Protein AF-A0A7S7P084-F1 (afdb_monomer_lite)

Sequence (277 aa):
MLIPTFGVMLLFGLATSVLDPSKLSFAPDNAYSVTALIGNLLGLQNVLVPEFGGNFPLWSLSNETGYYVLFPLLVMLFRTRSILHRFLILVAVAAIVHLLNSAILLYFSIWLLGAAFSRVRIECGSFLRWAYFLGVIGAAVVIRLKGKSDISVDSFVQYLLFSMVFVLFLSSMQVTWARTRANEWVNRVGRFFSEFSFTLYVLHIPLMAAMLHLASPVFGNAKLDPNRPLHLLVYLLLYVGLVVGAFLFHLPFEARTYQVREWMKTTLRFRSRPVRV

pLDDT: mean 90.85, std 8.74, range [42.66, 97.81]

Foldseek 3Di:
DLVVQLVLLVVLCVVVVVDDPVDADCDQADLQHPVVSVCLVQLCDPQRHHHRSNQVLSVVVSLVSLLVVLVVLVVVCVVDPDPVSNVVSVVVNVVSVVRDDPLSVLCSVLVVVCVVLVPAADADDPVVLVVLVVVLVVLVVCCVPPNDPDRDPVRSVSVSSSSVSVSVNVNHVPDDDDPDPVVVVVVVVVVVCVLLVVLLSRNLVSLLSVVCVVCCVPPNPDDQDPVDVVSVVVVVVSVVCSSVVSVVVCVVPSVCPVVVVVVVVVVVVVPPDDPDD

Secondary structure (DSSP, 8-state):
-HHHHHHHHHHHHHHTT-S-TT-----TT-TTSHHHHHHHHTT-BTTTBPPGGG-TTHHHHHHHHHHHHHHHHHHHHHH---HHHHHHHHHHHHHHHHHS-HHHHHHHHHHHHHHHHTT------HHHHHHHHHHHHHHHHHHHHHS--S-STTTHHHHHHHHHHHHHHHHHT-S-----HHHHHHHHHHHHHHTTHHHHHHHHHHHHHHHHHHHHHHHTT----TT-HHHHHHHHHHHHHHHHHHHHHHTTTGGGHHHHHHHHHHHHHTT------

Radius of gyration: 22.94 Å; chains: 1; bounding box: 50×63×63 Å

Structure (mmCIF, N/CA/C/O backbone):
data_AF-A0A7S7P084-F1
#
_entry.id   AF-A0A7S7P084-F1
#
loop_
_atom_site.group_PDB
_atom_site.id
_atom_site.type_symbol
_atom_site.label_atom_id
_atom_site.label_alt_id
_atom_site.label_comp_id
_atom_site.label_asym_id
_atom_site.label_entity_id
_atom_site.label_seq_id
_atom_site.pdbx_PDB_ins_code
_atom_site.Cartn_x
_atom_site.Cartn_y
_atom_site.Cartn_z
_atom_site.occupancy
_atom_site.B_iso_or_equiv
_atom_site.auth_seq_id
_atom_site.auth_comp_id
_atom_site.auth_asym_id
_atom_site.auth_atom_id
_atom_site.pdbx_PDB_model_num
ATOM 1 N N . MET A 1 1 ? -3.460 -13.232 -5.168 1.00 88.69 1 MET A N 1
ATOM 2 C CA . MET A 1 1 ? -2.757 -12.544 -6.273 1.00 88.69 1 MET A CA 1
ATOM 3 C C . MET A 1 1 ? -1.255 -12.685 -6.174 1.00 88.69 1 MET A C 1
ATOM 5 O O . MET A 1 1 ? -0.634 -12.866 -7.206 1.00 88.69 1 MET A O 1
ATOM 9 N N . LEU A 1 2 ? -0.689 -12.698 -4.961 1.00 91.19 2 LEU A N 1
ATOM 10 C CA . LEU A 1 2 ? 0.755 -12.834 -4.741 1.00 91.19 2 LEU A CA 1
ATOM 11 C C . LEU A 1 2 ? 1.406 -13.987 -5.519 1.00 91.19 2 LEU A C 1
ATOM 13 O O . LEU A 1 2 ? 2.351 -13.739 -6.250 1.00 91.19 2 LEU A O 1
ATOM 17 N N . ILE A 1 3 ? 0.869 -15.212 -5.439 1.00 92.81 3 ILE A N 1
ATOM 18 C CA . ILE A 1 3 ? 1.446 -16.374 -6.144 1.00 92.81 3 ILE A CA 1
ATOM 19 C C . ILE A 1 3 ? 1.516 -16.150 -7.672 1.00 92.81 3 ILE A C 1
ATOM 21 O O . ILE A 1 3 ? 2.615 -16.238 -8.217 1.00 92.81 3 ILE A O 1
ATOM 25 N N . PRO A 1 4 ? 0.412 -15.810 -8.376 1.00 92.56 4 PRO A N 1
ATOM 26 C CA . PRO A 1 4 ? 0.481 -15.437 -9.791 1.00 92.56 4 PRO A CA 1
ATOM 27 C C . PRO A 1 4 ? 1.497 -14.331 -10.096 1.00 92.56 4 PRO A C 1
ATOM 29 O O . PRO A 1 4 ? 2.257 -14.436 -11.054 1.00 92.56 4 PRO A O 1
ATOM 32 N N . THR A 1 5 ? 1.542 -13.287 -9.269 1.00 92.62 5 THR A N 1
ATOM 33 C CA . THR A 1 5 ? 2.467 -12.161 -9.435 1.00 92.62 5 THR A CA 1
ATOM 34 C C . THR A 1 5 ? 3.933 -12.574 -9.266 1.00 92.62 5 THR A C 1
ATOM 36 O O . THR A 1 5 ? 4.781 -12.142 -10.043 1.00 92.62 5 THR A O 1
ATOM 39 N N . PHE A 1 6 ? 4.242 -13.459 -8.318 1.00 94.19 6 PHE A N 1
ATOM 40 C CA . PHE A 1 6 ? 5.582 -14.031 -8.154 1.00 94.19 6 PHE A CA 1
ATOM 41 C C . PHE A 1 6 ? 5.964 -14.912 -9.345 1.00 94.19 6 PHE A C 1
ATOM 43 O O . PHE A 1 6 ? 7.108 -14.875 -9.788 1.00 94.19 6 PHE A O 1
ATOM 50 N N . GLY A 1 7 ? 4.999 -15.626 -9.934 1.00 92.69 7 GLY A N 1
ATOM 51 C CA . GLY A 1 7 ? 5.189 -16.321 -11.208 1.00 92.69 7 GLY A CA 1
ATOM 52 C C . GLY A 1 7 ? 5.619 -15.373 -12.333 1.00 92.69 7 GLY A C 1
ATOM 53 O O . GLY A 1 7 ? 6.583 -15.659 -13.037 1.00 92.69 7 GLY A O 1
ATOM 54 N N . VAL A 1 8 ? 4.973 -14.208 -12.458 1.00 91.75 8 VAL A N 1
ATOM 55 C CA . VAL A 1 8 ? 5.370 -13.174 -13.435 1.00 91.75 8 VAL A CA 1
ATOM 56 C C . VAL A 1 8 ? 6.786 -12.659 -13.168 1.00 91.75 8 VAL A C 1
ATOM 58 O O . VAL A 1 8 ? 7.551 -12.484 -14.111 1.00 91.75 8 VAL A O 1
ATOM 61 N N . MET A 1 9 ? 7.173 -12.459 -11.905 1.00 91.81 9 MET A N 1
ATOM 62 C CA . MET A 1 9 ? 8.538 -12.034 -11.561 1.00 91.81 9 MET A CA 1
ATOM 63 C C . MET A 1 9 ? 9.586 -13.076 -11.915 1.00 91.81 9 MET A C 1
ATOM 65 O O . MET A 1 9 ? 10.642 -12.718 -12.421 1.00 91.81 9 MET A O 1
ATOM 69 N N . LEU A 1 10 ? 9.298 -14.357 -11.683 1.00 92.38 10 LEU A N 1
ATOM 70 C CA . LEU A 1 10 ? 10.185 -15.440 -12.096 1.00 92.38 10 LEU A CA 1
ATOM 71 C C . LEU A 1 10 ? 10.354 -15.448 -13.617 1.00 92.38 10 LEU A C 1
ATOM 73 O O . LEU A 1 10 ? 11.481 -15.473 -14.100 1.00 92.38 10 LEU A O 1
ATOM 77 N N . LEU A 1 11 ? 9.254 -15.347 -14.370 1.00 91.31 11 LEU A N 1
ATOM 78 C CA . LEU A 1 11 ? 9.304 -15.260 -15.833 1.00 91.31 11 LEU A CA 1
ATOM 79 C C . LEU A 1 11 ? 10.110 -14.044 -16.309 1.00 91.31 11 LEU A C 1
ATOM 81 O O . LEU A 1 11 ? 10.909 -14.168 -17.232 1.00 91.31 11 LEU A O 1
ATOM 85 N N . PHE A 1 12 ? 9.946 -12.889 -15.663 1.00 89.00 12 PHE A N 1
ATOM 86 C CA . PHE A 1 12 ? 10.724 -11.691 -15.968 1.00 89.00 12 PHE A CA 1
ATOM 87 C C . PHE A 1 12 ? 12.216 -11.862 -15.637 1.00 89.00 12 PHE A C 1
ATOM 89 O O . PHE A 1 12 ? 13.070 -11.504 -16.448 1.00 89.00 12 PHE A O 1
ATOM 96 N N . GLY A 1 13 ? 12.545 -12.453 -14.486 1.00 87.06 13 GLY A N 1
ATOM 97 C CA . GLY A 1 13 ? 13.922 -12.757 -14.092 1.00 87.06 13 GLY A CA 1
ATOM 98 C C . GLY A 1 13 ? 14.612 -13.709 -15.071 1.00 87.06 13 GLY A C 1
ATOM 99 O O . GLY A 1 13 ? 15.777 -13.500 -15.405 1.00 87.06 13 GLY A O 1
ATOM 100 N N . LEU A 1 14 ? 13.881 -14.703 -15.591 1.00 89.38 14 LEU A N 1
ATOM 101 C CA . LEU A 1 14 ? 14.364 -15.598 -16.648 1.00 89.38 14 LEU A CA 1
ATOM 102 C C . LEU A 1 14 ? 14.566 -14.849 -17.971 1.00 89.38 14 LEU A C 1
ATOM 104 O O . LEU A 1 14 ? 15.620 -14.969 -18.588 1.00 89.38 14 LEU A O 1
ATOM 108 N N . ALA A 1 15 ? 13.587 -14.041 -18.390 1.00 87.81 15 ALA A N 1
ATOM 109 C CA . ALA A 1 15 ? 13.654 -13.287 -19.644 1.00 87.81 15 ALA A CA 1
ATOM 110 C C . ALA A 1 15 ? 14.813 -12.276 -19.671 1.00 87.81 15 ALA A C 1
ATOM 112 O O . ALA A 1 15 ? 15.409 -12.039 -20.716 1.00 87.81 15 ALA A O 1
ATOM 113 N N . THR A 1 16 ? 15.159 -11.707 -18.515 1.00 85.06 16 THR A N 1
ATOM 114 C CA . THR A 1 16 ? 16.249 -10.731 -18.365 1.00 85.06 16 THR A CA 1
ATOM 115 C C . THR A 1 16 ? 17.599 -11.358 -18.011 1.00 85.06 16 THR A C 1
ATOM 117 O O . THR A 1 16 ? 18.569 -10.629 -17.822 1.00 85.06 16 THR A O 1
ATOM 120 N N . SER A 1 17 ? 17.689 -12.693 -17.930 1.00 83.56 17 SER A N 1
ATOM 121 C CA . SER A 1 17 ? 18.893 -13.431 -17.502 1.00 83.56 17 SER A CA 1
ATOM 122 C C . SER A 1 17 ? 19.419 -13.046 -16.108 1.00 83.56 17 SER A C 1
ATOM 124 O O . SER A 1 17 ? 20.562 -13.343 -15.768 1.00 83.56 17 SER A O 1
ATOM 126 N N . VAL A 1 18 ? 18.586 -12.400 -15.282 1.00 84.31 18 VAL A N 1
ATOM 127 C CA . VAL A 1 18 ? 18.882 -12.110 -13.869 1.00 84.31 18 VAL A CA 1
ATOM 128 C C . VAL A 1 18 ? 18.769 -13.384 -13.031 1.00 84.31 18 VAL A C 1
ATOM 130 O O . VAL A 1 18 ? 19.497 -13.559 -12.056 1.00 84.31 18 VAL A O 1
ATOM 133 N N . LEU A 1 19 ? 17.862 -14.283 -13.420 1.00 85.88 19 LEU A N 1
ATOM 134 C CA . LEU A 1 19 ? 17.662 -15.578 -12.788 1.00 85.88 19 LEU A CA 1
ATOM 135 C C . LEU A 1 19 ? 18.308 -16.685 -13.625 1.00 85.88 19 LEU A C 1
ATOM 137 O O . LEU A 1 19 ? 17.931 -16.895 -14.776 1.00 85.88 19 LEU A O 1
ATOM 141 N N . ASP A 1 20 ? 19.228 -17.431 -13.016 1.00 82.25 20 ASP A N 1
ATOM 142 C CA . ASP A 1 20 ? 19.773 -18.666 -13.581 1.00 82.25 20 ASP A CA 1
ATOM 143 C C . ASP A 1 20 ? 18.861 -19.852 -13.193 1.00 82.25 20 ASP A C 1
ATOM 145 O O . ASP A 1 20 ? 18.844 -20.245 -12.022 1.00 82.25 20 ASP A O 1
ATOM 149 N N . PRO A 1 21 ? 18.098 -20.450 -14.133 1.00 80.25 21 PRO A N 1
ATOM 150 C CA . PRO A 1 21 ? 17.178 -21.548 -13.827 1.00 80.25 21 PRO A CA 1
ATOM 151 C C . PRO A 1 21 ? 17.892 -22.823 -13.366 1.00 80.25 21 PRO A C 1
ATOM 153 O O . PRO A 1 21 ? 17.255 -23.696 -12.779 1.00 80.25 21 PRO A O 1
ATOM 156 N N . SER A 1 22 ? 19.199 -22.951 -13.619 1.00 81.00 22 SER A N 1
ATOM 157 C CA . SER A 1 22 ? 19.982 -24.121 -13.213 1.00 81.00 22 SER A CA 1
ATOM 158 C C . SER A 1 22 ? 20.408 -24.082 -11.741 1.00 81.00 22 SER A C 1
ATOM 160 O O . SER A 1 22 ? 20.868 -25.093 -11.207 1.00 81.00 22 SER A O 1
ATOM 162 N N . LYS A 1 23 ? 20.234 -22.938 -11.062 1.00 81.75 23 LYS A N 1
ATOM 163 C CA . LYS A 1 23 ? 20.691 -22.724 -9.685 1.00 81.75 23 LYS A CA 1
ATOM 164 C C . LYS A 1 23 ? 19.547 -22.294 -8.778 1.00 81.75 23 LYS A C 1
ATOM 166 O O . LYS A 1 23 ? 19.152 -21.132 -8.736 1.00 81.75 23 LYS A O 1
ATOM 171 N N . LEU A 1 24 ? 19.066 -23.235 -7.971 1.00 85.19 24 LEU A N 1
ATOM 172 C CA . LEU A 1 24 ? 18.138 -22.930 -6.890 1.00 85.19 24 LEU A CA 1
ATOM 173 C C . LEU A 1 24 ? 18.906 -22.334 -5.700 1.00 85.19 24 LEU A C 1
ATOM 175 O O . LEU A 1 24 ? 19.833 -22.954 -5.180 1.00 85.19 24 LEU A O 1
ATOM 179 N N . SER A 1 25 ? 18.519 -21.140 -5.253 1.00 89.12 25 SER A N 1
ATOM 180 C CA . SER A 1 25 ? 19.141 -20.473 -4.106 1.00 89.12 25 SER A CA 1
ATOM 181 C C . SER A 1 25 ? 18.228 -20.500 -2.879 1.00 89.12 25 SER A C 1
ATOM 183 O O . SER A 1 25 ? 17.019 -20.288 -2.984 1.00 89.12 25 SER A O 1
ATOM 185 N N . PHE A 1 26 ? 18.827 -20.706 -1.707 1.00 91.00 26 PHE A N 1
ATOM 186 C CA . PHE A 1 26 ? 18.186 -20.573 -0.390 1.00 91.00 26 PHE A CA 1
ATOM 187 C C . PHE A 1 26 ? 18.769 -19.412 0.428 1.00 91.00 26 PHE A C 1
ATOM 189 O O . PHE A 1 26 ? 18.424 -19.246 1.598 1.00 91.00 26 PHE A O 1
ATOM 196 N N . ALA A 1 27 ? 19.661 -18.623 -0.175 1.00 90.38 27 ALA A N 1
ATOM 197 C CA . ALA A 1 27 ? 20.343 -17.535 0.507 1.00 90.38 27 ALA A CA 1
ATOM 198 C C . ALA A 1 27 ? 19.328 -16.444 0.913 1.00 90.38 27 ALA A C 1
ATOM 200 O O . ALA A 1 27 ? 18.525 -16.030 0.070 1.00 90.38 27 ALA A O 1
ATOM 201 N N . PRO A 1 28 ? 19.315 -16.003 2.184 1.00 86.94 28 PRO A N 1
ATOM 202 C CA . PRO A 1 28 ? 18.287 -15.101 2.709 1.00 86.94 28 PRO A CA 1
ATOM 203 C C . PRO A 1 28 ? 18.355 -13.686 2.123 1.00 86.94 28 PRO A C 1
ATOM 205 O O . PRO A 1 28 ? 17.367 -12.968 2.170 1.00 86.94 28 PRO A O 1
ATOM 208 N N . ASP A 1 29 ? 19.491 -13.298 1.554 1.00 88.12 29 ASP A N 1
ATOM 209 C CA . ASP A 1 29 ? 19.761 -12.017 0.897 1.00 88.12 29 ASP A CA 1
ATOM 210 C C . ASP A 1 29 ? 19.398 -12.007 -0.600 1.00 88.12 29 ASP A C 1
ATOM 212 O O . ASP A 1 29 ? 19.358 -10.951 -1.229 1.00 88.12 29 ASP A O 1
ATOM 216 N N . ASN A 1 30 ? 19.081 -13.165 -1.185 1.00 90.81 30 ASN A N 1
ATOM 217 C CA . ASN A 1 30 ? 18.729 -13.271 -2.596 1.00 90.81 30 ASN A CA 1
ATOM 218 C C . ASN A 1 30 ? 17.213 -13.111 -2.818 1.00 90.81 30 ASN A C 1
ATOM 220 O O . ASN A 1 30 ? 16.419 -13.957 -2.398 1.00 90.81 30 ASN A O 1
ATOM 224 N N . ALA A 1 31 ? 16.823 -12.072 -3.567 1.00 91.50 31 ALA A N 1
ATOM 225 C CA . ALA A 1 31 ? 15.436 -11.733 -3.914 1.00 91.50 31 ALA A CA 1
ATOM 226 C C . ALA A 1 31 ? 14.691 -12.789 -4.750 1.00 91.50 31 ALA A C 1
ATOM 228 O O . ALA A 1 31 ? 13.462 -12.773 -4.792 1.00 91.50 31 ALA A O 1
ATOM 229 N N . TYR A 1 32 ? 15.407 -13.714 -5.392 1.00 92.19 32 TYR A N 1
ATOM 230 C CA . TYR A 1 32 ? 14.830 -14.829 -6.150 1.00 92.19 32 TYR A CA 1
ATOM 231 C C . TYR A 1 32 ? 15.007 -16.187 -5.451 1.00 92.19 32 TYR A C 1
ATOM 233 O O . TYR A 1 32 ? 14.749 -17.232 -6.047 1.00 92.19 32 TYR A O 1
ATOM 241 N N . SER A 1 33 ? 15.448 -16.201 -4.188 1.00 93.19 33 SER A N 1
ATOM 242 C CA . SER A 1 33 ? 15.578 -17.440 -3.417 1.00 93.19 33 SER A CA 1
ATOM 243 C C . SER A 1 33 ? 14.224 -18.026 -3.011 1.00 93.19 33 SER A C 1
ATOM 245 O O . SER A 1 33 ? 13.213 -17.328 -2.889 1.00 93.19 33 SER A O 1
ATOM 247 N N . VAL A 1 34 ? 14.217 -19.327 -2.713 1.00 92.44 34 VAL A N 1
ATOM 248 C CA . VAL A 1 34 ? 13.051 -20.002 -2.117 1.00 92.44 34 VAL A CA 1
ATOM 249 C C . VAL A 1 34 ? 12.721 -19.406 -0.745 1.00 92.44 34 VAL A C 1
ATOM 251 O O . VAL A 1 34 ? 11.550 -19.246 -0.399 1.00 92.44 34 VAL A O 1
ATOM 254 N N . THR A 1 35 ? 13.746 -19.020 0.016 1.00 94.38 35 THR A N 1
ATOM 255 C CA . THR A 1 35 ? 13.602 -18.358 1.318 1.00 94.38 35 THR A CA 1
ATOM 256 C C . THR A 1 35 ? 12.882 -17.017 1.173 1.00 94.38 35 THR A C 1
ATOM 258 O O . THR A 1 35 ? 11.929 -16.761 1.910 1.00 94.38 35 THR A O 1
ATOM 261 N N . ALA A 1 36 ? 13.252 -16.200 0.179 1.00 94.44 36 ALA A N 1
ATOM 262 C CA . ALA A 1 36 ? 12.556 -14.954 -0.127 1.00 94.44 36 ALA A CA 1
ATOM 263 C C . ALA A 1 36 ? 11.110 -15.205 -0.571 1.00 94.44 36 ALA A C 1
ATOM 265 O O . ALA A 1 36 ? 10.209 -14.533 -0.074 1.00 94.44 36 ALA A O 1
ATOM 266 N N . LEU A 1 37 ? 10.853 -16.203 -1.426 1.00 94.62 37 LEU A N 1
ATOM 267 C CA . LEU A 1 37 ? 9.493 -16.565 -1.846 1.00 94.62 37 LEU A CA 1
ATOM 268 C C . LEU A 1 37 ? 8.595 -16.884 -0.638 1.00 94.62 37 LEU A C 1
ATOM 270 O O . LEU A 1 37 ? 7.516 -16.309 -0.496 1.00 94.62 37 LEU A O 1
ATOM 274 N N . ILE A 1 38 ? 9.048 -17.779 0.247 1.00 95.50 38 ILE A N 1
ATOM 275 C CA . ILE A 1 38 ? 8.290 -18.194 1.436 1.00 95.50 38 ILE A CA 1
ATOM 276 C C . ILE A 1 38 ? 8.135 -17.022 2.407 1.00 95.50 38 ILE A C 1
ATOM 278 O O . ILE A 1 38 ? 7.027 -16.760 2.871 1.00 95.50 38 ILE A O 1
ATOM 282 N N . GLY A 1 39 ? 9.212 -16.285 2.683 1.00 94.88 39 GLY A N 1
ATOM 283 C CA . GLY A 1 39 ? 9.164 -15.137 3.583 1.00 94.88 39 GLY A CA 1
ATOM 284 C C . GLY A 1 39 ? 8.201 -14.053 3.093 1.00 94.88 39 GLY A C 1
ATOM 285 O O . GLY A 1 39 ? 7.426 -13.533 3.889 1.00 94.88 39 GLY A O 1
ATOM 286 N N . ASN A 1 40 ? 8.148 -13.783 1.785 1.00 96.00 40 ASN A N 1
ATOM 287 C CA . ASN A 1 40 ? 7.201 -12.822 1.212 1.00 96.00 40 ASN A CA 1
ATOM 288 C C . ASN A 1 40 ? 5.742 -13.302 1.289 1.00 96.00 40 ASN A C 1
ATOM 290 O O . ASN A 1 40 ? 4.838 -12.493 1.493 1.00 96.00 40 ASN A O 1
ATOM 294 N N . LEU A 1 41 ? 5.487 -14.611 1.165 1.00 94.75 41 LEU A N 1
ATOM 295 C CA . LEU A 1 41 ? 4.146 -15.176 1.376 1.00 94.75 41 LEU A CA 1
ATOM 296 C C . LEU A 1 41 ? 3.688 -15.075 2.837 1.00 94.75 41 LEU A C 1
ATOM 298 O O . LEU A 1 41 ? 2.488 -14.977 3.089 1.00 94.75 41 LEU A O 1
ATOM 302 N N . LEU A 1 42 ? 4.631 -15.093 3.781 1.00 94.00 42 LEU A N 1
ATOM 303 C CA . LEU A 1 42 ? 4.375 -14.914 5.211 1.00 94.00 42 LEU A CA 1
ATOM 304 C C . LEU A 1 42 ? 4.372 -13.440 5.654 1.00 94.00 42 LEU A C 1
ATOM 306 O O . LEU A 1 42 ? 4.089 -13.173 6.819 1.00 94.00 42 LEU A O 1
ATOM 310 N N . GLY A 1 43 ? 4.669 -12.492 4.758 1.00 94.06 43 GLY A N 1
ATOM 311 C CA . GLY A 1 43 ? 4.733 -11.066 5.088 1.00 94.06 43 GLY A CA 1
ATOM 312 C C . GLY A 1 43 ? 5.983 -10.671 5.883 1.00 94.06 43 GLY A C 1
ATOM 313 O O . GLY A 1 43 ? 5.888 -9.828 6.765 1.00 94.06 43 GLY A O 1
ATOM 314 N N . LEU A 1 44 ? 7.132 -11.305 5.617 1.00 93.38 44 LEU A N 1
ATOM 315 C CA . LEU A 1 44 ? 8.412 -11.106 6.322 1.00 93.38 44 LEU A CA 1
ATOM 316 C C . LEU A 1 44 ? 9.459 -10.332 5.498 1.00 93.38 44 LEU A C 1
ATOM 318 O O . LEU A 1 44 ? 10.630 -10.242 5.883 1.00 93.38 44 LEU A O 1
ATOM 322 N N . GLN A 1 45 ? 9.065 -9.791 4.347 1.00 94.00 45 GLN A N 1
ATOM 323 C CA . GLN A 1 45 ? 9.926 -8.966 3.506 1.00 94.00 45 GLN A CA 1
ATOM 324 C C . GLN A 1 45 ? 10.307 -7.647 4.187 1.00 94.00 45 GLN A C 1
ATOM 326 O O . GLN A 1 45 ? 9.506 -7.091 4.938 1.00 94.00 45 GLN A O 1
ATOM 331 N N . ASN A 1 46 ? 11.523 -7.155 3.934 1.00 90.81 46 ASN A N 1
ATOM 332 C CA . ASN A 1 46 ? 12.178 -6.036 4.639 1.00 90.81 46 ASN A CA 1
ATOM 333 C C . ASN A 1 46 ? 12.431 -6.255 6.136 1.00 90.81 46 ASN A C 1
ATOM 335 O O . ASN A 1 46 ? 12.829 -5.331 6.843 1.00 90.81 46 ASN A O 1
ATOM 339 N N . VAL A 1 47 ? 12.210 -7.477 6.614 1.00 91.00 47 VAL A N 1
ATOM 340 C CA . VAL A 1 47 ? 12.403 -7.854 8.010 1.00 91.00 47 VAL A CA 1
ATOM 341 C C . VAL A 1 47 ? 13.431 -8.977 8.101 1.00 91.00 47 VAL A C 1
ATOM 343 O O . VAL A 1 47 ? 14.481 -8.800 8.709 1.00 91.00 47 VAL A O 1
ATOM 346 N N . LEU A 1 48 ? 13.148 -10.120 7.464 1.00 91.88 48 LEU A N 1
ATOM 347 C CA . LEU A 1 48 ? 14.051 -11.280 7.429 1.00 91.88 48 LEU A CA 1
ATOM 348 C C . LEU A 1 48 ? 14.557 -11.613 6.023 1.00 91.88 48 LEU A C 1
ATOM 350 O O . LEU A 1 48 ? 15.585 -12.269 5.884 1.00 91.88 48 LEU A O 1
ATOM 354 N N . VAL A 1 49 ? 13.821 -11.201 4.990 1.00 94.81 49 VAL A N 1
ATOM 355 C CA . VAL A 1 49 ? 14.131 -11.462 3.578 1.00 94.81 49 VAL A CA 1
ATOM 356 C C . VAL A 1 49 ? 13.916 -10.193 2.743 1.00 94.81 49 VAL A C 1
ATOM 358 O O . VAL A 1 49 ? 13.136 -9.329 3.153 1.00 94.81 49 VAL A O 1
ATOM 361 N N . PRO A 1 50 ? 14.556 -10.051 1.572 1.00 95.00 50 PRO A N 1
ATOM 362 C CA . PRO A 1 50 ? 14.257 -8.978 0.622 1.00 95.00 50 PRO A CA 1
ATOM 363 C C . PRO A 1 50 ? 12.863 -9.139 -0.003 1.00 95.00 50 PRO A C 1
ATOM 365 O O . PRO A 1 50 ? 12.250 -10.210 0.075 1.00 95.00 50 PRO A O 1
ATOM 368 N N . GLU A 1 51 ? 12.353 -8.096 -0.663 1.00 94.88 51 GLU A N 1
ATOM 369 C CA . GLU A 1 51 ? 11.144 -8.227 -1.478 1.00 94.88 51 GLU A CA 1
ATOM 370 C C . GLU A 1 51 ? 11.387 -9.180 -2.647 1.00 94.88 51 GLU A C 1
ATOM 372 O O . GLU A 1 51 ? 12.362 -9.059 -3.395 1.00 94.88 51 GLU A O 1
ATOM 377 N N . PHE A 1 52 ? 10.472 -10.131 -2.826 1.00 94.31 52 PHE A N 1
ATOM 378 C CA . PHE A 1 52 ? 10.616 -11.132 -3.871 1.00 94.31 52 PHE A CA 1
ATOM 379 C C . PHE A 1 52 ? 10.660 -10.469 -5.253 1.00 94.31 52 PHE A C 1
ATOM 381 O O . PHE A 1 52 ? 9.840 -9.600 -5.561 1.00 94.31 52 PHE A O 1
ATOM 388 N N . GLY A 1 53 ? 11.643 -10.854 -6.070 1.00 90.69 53 GLY A N 1
ATOM 389 C CA . GLY A 1 53 ? 11.849 -10.306 -7.413 1.00 90.69 53 GLY A CA 1
ATOM 390 C C . GLY A 1 53 ? 12.113 -8.795 -7.464 1.00 90.69 53 GLY A C 1
ATOM 391 O O . GLY A 1 53 ? 11.906 -8.187 -8.512 1.00 90.69 53 GLY A O 1
ATOM 392 N N . GLY A 1 54 ? 12.520 -8.171 -6.350 1.00 89.25 54 GLY A N 1
ATOM 393 C CA . GLY A 1 54 ? 12.718 -6.720 -6.271 1.00 89.25 54 GLY A CA 1
ATOM 394 C C . GLY A 1 54 ? 11.413 -5.917 -6.323 1.00 89.25 54 GLY A C 1
ATOM 395 O O . GLY A 1 54 ? 11.417 -4.748 -6.712 1.00 89.25 54 GLY A O 1
ATOM 396 N N . ASN A 1 55 ? 10.278 -6.529 -5.966 1.00 93.75 55 ASN A N 1
ATOM 397 C CA . ASN A 1 55 ? 8.982 -5.857 -5.959 1.00 93.75 55 ASN A CA 1
ATOM 398 C C . ASN A 1 55 ? 8.832 -4.931 -4.750 1.00 93.75 55 ASN A C 1
ATOM 400 O O . ASN A 1 55 ? 8.153 -5.263 -3.778 1.00 93.75 55 ASN A O 1
ATOM 404 N N . PHE A 1 56 ? 9.443 -3.751 -4.849 1.00 90.75 56 PHE A N 1
ATOM 405 C CA . PHE A 1 56 ? 9.450 -2.729 -3.805 1.00 90.75 56 PHE A CA 1
ATOM 406 C C . PHE A 1 56 ? 8.096 -2.530 -3.091 1.00 90.75 56 PHE A C 1
ATOM 408 O O . PHE A 1 56 ? 8.095 -2.556 -1.866 1.00 90.75 56 PHE A O 1
ATOM 415 N N . PRO A 1 57 ? 6.933 -2.402 -3.771 1.00 92.31 57 PRO A N 1
ATOM 416 C CA . PRO A 1 57 ? 5.631 -2.231 -3.125 1.00 92.31 57 PRO A CA 1
ATOM 417 C C . PRO A 1 57 ? 5.345 -3.199 -1.981 1.00 92.31 57 PRO A C 1
ATOM 419 O O . PRO A 1 57 ? 4.698 -2.790 -1.021 1.00 92.31 57 PRO A O 1
ATOM 422 N N . LEU A 1 58 ? 5.858 -4.436 -2.032 1.00 93.81 58 LEU A N 1
ATOM 423 C CA . LEU A 1 58 ? 5.645 -5.444 -0.991 1.00 93.81 58 LEU A CA 1
ATOM 424 C C . LEU A 1 58 ? 6.138 -5.001 0.393 1.00 93.81 58 LEU A C 1
ATOM 426 O O . LEU A 1 58 ? 5.677 -5.561 1.388 1.00 93.81 58 LEU A O 1
ATOM 430 N N . TRP A 1 59 ? 7.013 -3.995 0.489 1.00 91.44 59 TRP A N 1
ATOM 431 C CA . TRP A 1 59 ? 7.464 -3.437 1.764 1.00 91.44 59 TRP A CA 1
ATOM 432 C C . TRP A 1 59 ? 6.290 -3.033 2.670 1.00 91.44 59 TRP A C 1
ATOM 434 O O . TRP A 1 59 ? 6.275 -3.382 3.852 1.00 91.44 59 TRP A O 1
ATOM 444 N N . SER A 1 60 ? 5.261 -2.368 2.126 1.00 91.25 60 SER A N 1
ATOM 445 C CA . SER A 1 60 ? 4.129 -1.901 2.934 1.00 91.25 60 SER A CA 1
ATOM 446 C C . SER A 1 60 ? 3.243 -3.056 3.403 1.00 91.25 60 SER A C 1
ATOM 448 O O . SER A 1 60 ? 2.716 -3.003 4.511 1.00 91.25 60 SER A O 1
ATOM 450 N N . LEU A 1 61 ? 3.151 -4.138 2.620 1.00 93.12 61 LEU A N 1
ATOM 451 C CA . LEU A 1 61 ? 2.374 -5.332 2.965 1.00 93.12 61 LEU A CA 1
ATOM 452 C C . LEU A 1 61 ? 2.947 -6.081 4.183 1.00 93.12 61 LEU A C 1
ATOM 454 O O . LEU A 1 61 ? 2.192 -6.617 4.995 1.00 93.12 61 LEU A O 1
ATOM 458 N N . SER A 1 62 ? 4.275 -6.101 4.330 1.00 92.81 62 SER A N 1
ATOM 459 C CA . SER A 1 62 ? 4.950 -6.661 5.514 1.00 92.81 62 SER A CA 1
ATOM 460 C C . SER A 1 62 ? 4.569 -5.887 6.778 1.00 92.81 62 SER A C 1
ATOM 462 O O . SER A 1 62 ? 4.111 -6.464 7.766 1.00 92.81 62 SER A O 1
ATOM 464 N N . ASN A 1 63 ? 4.622 -4.553 6.705 1.00 93.06 63 ASN A N 1
ATOM 465 C CA . ASN A 1 63 ? 4.239 -3.687 7.820 1.00 93.06 63 ASN A CA 1
ATOM 466 C C . ASN A 1 63 ? 2.764 -3.852 8.199 1.00 93.06 63 ASN A C 1
ATOM 468 O O . ASN A 1 63 ? 2.440 -3.967 9.379 1.00 93.06 63 ASN A O 1
ATOM 472 N N . GLU A 1 64 ? 1.868 -3.923 7.209 1.00 93.12 64 GLU A N 1
ATOM 473 C CA . GLU A 1 64 ? 0.450 -4.201 7.448 1.00 93.12 64 GLU A CA 1
ATOM 474 C C . GLU A 1 64 ? 0.243 -5.545 8.150 1.00 93.12 64 GLU A C 1
ATOM 476 O O . GLU A 1 64 ? -0.522 -5.620 9.112 1.00 93.12 64 GLU A O 1
ATOM 481 N N . THR A 1 65 ? 0.957 -6.592 7.726 1.00 93.88 65 THR A N 1
ATOM 482 C CA . THR A 1 65 ? 0.912 -7.912 8.374 1.00 93.88 65 THR A CA 1
ATOM 483 C C . THR A 1 65 ? 1.323 -7.808 9.844 1.00 93.88 65 THR A C 1
ATOM 485 O O . THR A 1 65 ? 0.607 -8.298 10.720 1.00 93.88 65 THR A O 1
ATOM 488 N N . GLY A 1 66 ? 2.412 -7.087 10.133 1.00 93.69 66 GLY A N 1
ATOM 489 C CA . GLY A 1 66 ? 2.847 -6.792 11.498 1.00 93.69 66 GLY A CA 1
ATOM 490 C C . GLY A 1 66 ? 1.764 -6.095 12.326 1.00 93.69 66 GLY A C 1
ATOM 491 O O . GLY A 1 66 ? 1.459 -6.534 13.435 1.00 93.69 66 GLY A O 1
ATOM 492 N N . TYR A 1 67 ? 1.116 -5.062 11.782 1.00 95.38 67 TYR A N 1
ATOM 493 C CA . TYR A 1 67 ? 0.047 -4.329 12.471 1.00 95.38 67 TYR A CA 1
ATOM 494 C C . TYR A 1 67 ? -1.201 -5.184 12.717 1.00 95.38 67 TYR A C 1
ATOM 496 O O . TYR A 1 67 ? -1.774 -5.130 13.809 1.00 95.38 67 TYR A O 1
ATOM 504 N N . TYR A 1 68 ? -1.599 -6.014 11.748 1.00 94.88 68 TYR A N 1
ATOM 505 C CA . TYR A 1 68 ? -2.747 -6.913 11.881 1.00 94.88 68 TYR A CA 1
ATOM 506 C C . TYR A 1 68 ? -2.525 -8.035 12.899 1.00 94.88 68 TYR A C 1
ATOM 508 O O . TYR A 1 68 ? -3.506 -8.537 13.446 1.00 94.88 68 TYR A O 1
ATOM 516 N N . VAL A 1 69 ? -1.277 -8.410 13.190 1.00 94.50 69 VAL A N 1
ATOM 517 C CA . VAL A 1 69 ? -0.947 -9.339 14.282 1.00 94.50 69 VAL A CA 1
ATOM 518 C C . VAL A 1 69 ? -0.812 -8.594 15.614 1.00 94.50 69 VAL A C 1
ATOM 520 O O . VAL A 1 69 ? -1.358 -9.030 16.628 1.00 94.50 69 VAL A O 1
ATOM 523 N N . LEU A 1 70 ? -0.135 -7.443 15.625 1.00 95.62 70 LEU A N 1
ATOM 524 C CA . LEU A 1 70 ? 0.142 -6.674 16.838 1.00 95.62 70 LEU A CA 1
ATOM 525 C C . LEU A 1 70 ? -1.134 -6.119 17.486 1.00 95.62 70 LEU A C 1
ATOM 527 O O . LEU A 1 70 ? -1.324 -6.245 18.695 1.00 95.62 70 LEU A O 1
ATOM 531 N N . PHE A 1 71 ? -2.040 -5.545 16.692 1.00 96.38 71 PHE A N 1
ATOM 532 C CA . PHE A 1 71 ? -3.280 -4.951 17.191 1.00 96.38 71 PHE A CA 1
ATOM 533 C C . PHE A 1 71 ? -4.156 -5.920 18.009 1.00 96.38 71 PHE A C 1
ATOM 535 O O . PHE A 1 71 ? -4.469 -5.599 19.161 1.00 96.38 71 PHE A O 1
ATOM 542 N N . PRO A 1 72 ? -4.558 -7.103 17.501 1.00 95.50 72 PRO A N 1
ATOM 543 C CA . PRO A 1 72 ? -5.374 -8.027 18.279 1.00 95.50 72 PRO A CA 1
ATOM 544 C C . PRO A 1 72 ? -4.641 -8.557 19.514 1.00 95.50 72 PRO A C 1
ATOM 546 O O . PRO A 1 72 ? -5.293 -8.717 20.541 1.00 95.50 72 PRO A O 1
ATOM 549 N N . LEU A 1 73 ? -3.318 -8.767 19.468 1.00 96.44 73 LEU A N 1
ATOM 550 C CA . LEU A 1 73 ? -2.538 -9.168 20.648 1.00 96.44 73 LEU A CA 1
ATOM 551 C C . LEU A 1 73 ? -2.621 -8.118 21.762 1.00 96.44 73 LEU A C 1
ATOM 553 O O . LEU A 1 73 ? -2.917 -8.460 22.908 1.00 96.44 73 LEU A O 1
ATOM 557 N N . LEU A 1 74 ? -2.450 -6.838 21.421 1.00 95.38 74 LEU A N 1
ATOM 558 C CA . LEU A 1 74 ? -2.606 -5.736 22.374 1.00 95.38 74 LEU A CA 1
ATOM 559 C C . LEU A 1 74 ? -4.028 -5.686 22.936 1.00 95.38 74 LEU A C 1
ATOM 561 O O . LEU A 1 74 ? -4.216 -5.568 24.142 1.00 95.38 74 LEU A O 1
ATOM 565 N N . VAL A 1 75 ? -5.045 -5.854 22.092 1.00 95.06 75 VAL A N 1
ATOM 566 C CA . VAL A 1 75 ? -6.443 -5.889 22.539 1.00 95.06 75 VAL A CA 1
ATOM 567 C C . VAL A 1 75 ? -6.726 -7.097 23.446 1.00 95.06 75 VAL A C 1
ATOM 569 O O . VAL A 1 75 ? -7.455 -6.970 24.429 1.00 95.06 75 VAL A O 1
ATOM 572 N N . MET A 1 76 ? -6.160 -8.269 23.150 1.00 95.94 76 MET A N 1
ATOM 573 C CA . MET A 1 76 ? -6.293 -9.478 23.971 1.00 95.94 76 MET A CA 1
ATOM 574 C C . MET A 1 76 ? -5.618 -9.327 25.333 1.00 95.94 76 MET A C 1
ATOM 576 O O . MET A 1 76 ? -6.138 -9.852 26.319 1.00 95.94 76 MET A O 1
ATOM 580 N N . LEU A 1 77 ? -4.520 -8.569 25.414 1.00 94.88 77 LEU A N 1
ATOM 581 C CA . LEU A 1 77 ? -3.838 -8.263 26.670 1.00 94.88 77 LEU A CA 1
ATOM 582 C C . LEU A 1 77 ? -4.777 -7.594 27.688 1.00 94.88 77 LEU A C 1
ATOM 584 O O . LEU A 1 77 ? -4.709 -7.907 28.874 1.00 94.88 77 LEU A O 1
ATOM 588 N N . PHE A 1 78 ? -5.689 -6.735 27.222 1.00 92.94 78 PHE A N 1
ATOM 589 C CA . PHE A 1 78 ? -6.690 -6.070 28.068 1.00 92.94 78 PHE A CA 1
ATOM 590 C C . PHE A 1 78 ? -7.909 -6.941 28.397 1.00 92.94 78 PHE A C 1
ATOM 592 O O . PHE A 1 78 ? -8.666 -6.612 29.307 1.00 92.94 78 PHE A O 1
ATOM 599 N N . ARG A 1 79 ? -8.134 -8.041 27.665 1.00 94.06 79 ARG A N 1
ATOM 600 C CA . ARG A 1 79 ? -9.296 -8.925 27.872 1.00 94.06 79 ARG A CA 1
ATOM 601 C C . ARG A 1 79 ? -8.975 -10.192 28.654 1.00 94.06 79 ARG A C 1
ATOM 603 O O . ARG A 1 79 ? -9.872 -10.766 29.268 1.00 94.06 79 ARG A O 1
ATOM 610 N N . THR A 1 80 ? -7.733 -10.665 28.604 1.00 93.19 80 THR A N 1
ATOM 611 C CA . THR A 1 80 ? -7.351 -11.910 29.271 1.00 93.19 80 THR A CA 1
ATOM 612 C C . THR A 1 80 ? -7.295 -11.742 30.789 1.00 93.19 80 THR A C 1
ATOM 614 O O . THR A 1 80 ? -6.783 -10.750 31.301 1.00 93.19 80 THR A O 1
ATOM 617 N N . ARG A 1 81 ? -7.801 -12.738 31.524 1.00 92.31 81 ARG A N 1
ATOM 618 C CA . ARG A 1 81 ? -7.681 -12.811 32.993 1.00 92.31 81 ARG A CA 1
ATOM 619 C C . ARG A 1 81 ? -6.622 -13.803 33.471 1.00 92.31 81 ARG A C 1
ATOM 621 O O . ARG A 1 81 ? -6.271 -13.805 34.643 1.00 92.31 81 ARG A O 1
ATOM 628 N N . SER A 1 82 ? -6.109 -14.645 32.576 1.00 96.25 82 SER A N 1
ATOM 629 C CA . SER A 1 82 ? -5.098 -15.651 32.904 1.00 96.25 82 SER A CA 1
ATOM 630 C C . SER A 1 82 ? -3.699 -15.042 32.836 1.00 96.25 82 SER A C 1
ATOM 632 O O . SER A 1 82 ? -3.303 -14.504 31.800 1.00 96.25 82 SER A O 1
ATOM 634 N N . ILE A 1 83 ? -2.931 -15.179 33.921 1.00 95.44 83 ILE A N 1
ATOM 635 C CA . ILE A 1 83 ? -1.547 -14.692 33.995 1.00 95.44 83 ILE A CA 1
ATOM 636 C C . ILE A 1 83 ? -0.644 -15.351 32.946 1.00 95.44 83 ILE A C 1
ATOM 638 O O . ILE A 1 83 ? 0.147 -14.662 32.308 1.00 95.44 83 ILE A O 1
ATOM 642 N N . LEU A 1 84 ? -0.826 -16.654 32.694 1.00 96.19 84 LEU A N 1
ATOM 643 C CA . LEU A 1 84 ? -0.076 -17.391 31.677 1.00 96.19 84 LEU A CA 1
ATOM 644 C C . LEU A 1 84 ? -0.343 -16.829 30.278 1.00 96.19 84 LEU A C 1
ATOM 646 O O . LEU A 1 84 ? 0.592 -16.523 29.548 1.00 96.19 84 LEU A O 1
ATOM 650 N N . HIS A 1 85 ? -1.613 -16.628 29.918 1.00 95.56 85 HIS A N 1
ATOM 651 C CA . HIS A 1 85 ? -1.964 -16.050 28.618 1.00 95.56 85 HIS A CA 1
ATOM 652 C C . HIS A 1 85 ? -1.429 -14.626 28.476 1.00 95.56 85 HIS A C 1
ATOM 654 O O . HIS A 1 85 ? -0.930 -14.265 27.416 1.00 95.56 85 HIS A O 1
ATOM 660 N N . ARG A 1 86 ? -1.498 -13.821 29.543 1.00 96.06 86 ARG A N 1
ATOM 661 C CA . ARG A 1 86 ? -0.924 -12.474 29.555 1.00 96.06 86 ARG A CA 1
ATOM 662 C C . ARG A 1 86 ? 0.583 -12.512 29.301 1.00 96.06 86 ARG A C 1
ATOM 664 O O . ARG A 1 86 ? 1.062 -11.749 28.471 1.00 96.06 86 ARG A O 1
ATOM 671 N N . PHE A 1 87 ? 1.305 -13.414 29.966 1.00 97.25 87 PHE A N 1
ATOM 672 C CA . PHE A 1 87 ? 2.737 -13.618 29.753 1.00 97.25 87 PHE A CA 1
ATOM 673 C C . PHE A 1 87 ? 3.045 -14.032 28.308 1.00 97.25 87 PHE A C 1
ATOM 675 O O . PHE A 1 87 ? 3.868 -13.393 27.662 1.00 97.25 87 PHE A O 1
ATOM 682 N N . LEU A 1 88 ? 2.334 -15.025 27.761 1.00 97.50 88 LEU A N 1
ATOM 683 C CA . LEU A 1 88 ? 2.524 -15.474 26.376 1.00 97.50 88 LEU A CA 1
ATOM 684 C C . LEU A 1 88 ? 2.257 -14.359 25.354 1.00 97.50 88 LEU A C 1
ATOM 686 O O . LEU A 1 88 ? 3.022 -14.199 24.407 1.00 97.50 88 LEU A O 1
ATOM 690 N N . ILE A 1 89 ? 1.207 -13.557 25.561 1.00 97.25 89 ILE A N 1
ATOM 691 C CA . ILE A 1 89 ? 0.909 -12.396 24.712 1.00 97.25 89 ILE A CA 1
ATOM 692 C C . ILE A 1 89 ? 2.034 -11.362 24.805 1.00 97.25 89 ILE A C 1
ATOM 694 O O . ILE A 1 89 ? 2.466 -10.857 23.776 1.00 97.25 89 ILE A O 1
ATOM 698 N N . LEU A 1 90 ? 2.530 -11.055 26.008 1.00 97.12 90 LEU A N 1
ATOM 699 C CA . LEU A 1 90 ? 3.635 -10.107 26.187 1.00 97.12 90 LEU A CA 1
ATOM 700 C C . LEU A 1 90 ? 4.918 -10.586 25.503 1.00 97.12 90 LEU A C 1
ATOM 702 O O . LEU A 1 90 ? 5.578 -9.782 24.854 1.00 97.12 90 LEU A O 1
ATOM 706 N N . VAL A 1 91 ? 5.239 -11.879 25.590 1.00 97.19 91 VAL A N 1
ATOM 707 C CA . VAL A 1 91 ? 6.376 -12.475 24.872 1.00 97.19 91 VAL A CA 1
ATOM 708 C C . VAL A 1 91 ? 6.190 -12.344 23.359 1.00 97.19 91 VAL A C 1
ATOM 710 O O . VAL A 1 91 ? 7.113 -11.919 22.669 1.00 97.19 91 VAL A O 1
ATOM 713 N N . ALA A 1 92 ? 4.995 -12.637 22.837 1.00 96.19 92 ALA A N 1
ATOM 714 C CA . ALA A 1 92 ? 4.700 -12.491 21.412 1.00 96.19 92 ALA A CA 1
ATOM 715 C C . ALA A 1 92 ? 4.800 -11.029 20.941 1.00 96.19 92 ALA A C 1
ATOM 717 O O . ALA A 1 92 ? 5.411 -10.750 19.912 1.00 96.19 92 ALA A O 1
ATOM 718 N N . VAL A 1 93 ? 4.252 -10.084 21.712 1.00 96.38 93 VAL A N 1
ATOM 719 C CA . VAL A 1 93 ? 4.362 -8.644 21.434 1.00 96.38 93 VAL A CA 1
ATOM 720 C C . VAL A 1 93 ? 5.823 -8.202 21.461 1.00 96.38 93 VAL A C 1
ATOM 722 O O . VAL A 1 93 ? 6.254 -7.518 20.540 1.00 96.38 93 VAL A O 1
ATOM 725 N N . ALA A 1 94 ? 6.600 -8.620 22.464 1.00 95.69 94 ALA A N 1
ATOM 726 C CA . ALA A 1 94 ? 8.020 -8.291 22.565 1.00 95.69 94 ALA A CA 1
ATOM 727 C C . ALA A 1 94 ? 8.822 -8.838 21.375 1.00 95.69 94 ALA A C 1
ATOM 729 O O . ALA A 1 94 ? 9.658 -8.121 20.832 1.00 95.69 94 ALA A O 1
ATOM 730 N N . ALA A 1 95 ? 8.531 -10.062 20.925 1.00 94.19 95 ALA A N 1
ATOM 731 C CA . ALA A 1 95 ? 9.163 -10.646 19.745 1.00 94.19 95 ALA A CA 1
ATOM 732 C C . ALA A 1 95 ? 8.862 -9.839 18.470 1.00 94.19 95 ALA A C 1
ATOM 734 O O . ALA A 1 95 ? 9.775 -9.542 17.705 1.00 94.19 95 ALA A O 1
ATOM 735 N N . ILE A 1 96 ? 7.606 -9.426 18.262 1.00 92.56 96 ILE A N 1
ATOM 736 C CA . ILE A 1 96 ? 7.216 -8.596 17.109 1.00 92.56 96 ILE A CA 1
ATOM 737 C C . ILE A 1 96 ? 7.864 -7.210 17.190 1.00 92.56 96 ILE A C 1
ATOM 739 O O . ILE A 1 96 ? 8.397 -6.723 16.200 1.00 92.56 96 ILE A O 1
ATOM 743 N N . VAL A 1 97 ? 7.852 -6.578 18.365 1.00 93.50 97 VAL A N 1
ATOM 744 C CA . VAL A 1 97 ? 8.473 -5.263 18.591 1.00 93.50 97 VAL A CA 1
ATOM 745 C C . VAL A 1 97 ? 9.980 -5.311 18.356 1.00 93.50 97 VAL A C 1
ATOM 747 O O . VAL A 1 97 ? 10.529 -4.377 17.789 1.00 93.50 97 VAL A O 1
ATOM 750 N N . HIS A 1 98 ? 10.649 -6.393 18.750 1.00 92.81 98 HIS A N 1
ATOM 751 C CA . HIS A 1 98 ? 12.072 -6.575 18.478 1.00 92.81 98 HIS A CA 1
ATOM 752 C C . HIS A 1 98 ? 12.365 -6.740 16.982 1.00 92.81 98 HIS A C 1
ATOM 754 O O . HIS A 1 98 ? 13.399 -6.292 16.497 1.00 92.81 98 HIS A O 1
ATOM 760 N N . LEU A 1 99 ? 11.449 -7.385 16.262 1.00 90.50 99 LEU A N 1
ATOM 761 C CA . LEU A 1 99 ? 11.586 -7.676 14.844 1.00 90.50 99 LEU A CA 1
ATOM 762 C C . LEU A 1 99 ? 11.298 -6.451 13.954 1.00 90.50 99 LEU A C 1
ATOM 764 O O . LEU A 1 99 ? 11.882 -6.310 12.881 1.00 90.50 99 LEU A O 1
ATOM 768 N N . LEU A 1 100 ? 10.394 -5.569 14.382 1.00 90.62 100 LEU A N 1
ATOM 769 C CA . LEU A 1 100 ? 10.013 -4.375 13.632 1.00 90.62 100 LEU A CA 1
ATOM 770 C C . LEU A 1 100 ? 10.952 -3.196 13.910 1.00 90.62 100 LEU A C 1
ATOM 772 O O . LEU A 1 100 ? 11.346 -2.923 15.040 1.00 90.62 100 LEU A O 1
ATOM 776 N N . ASN A 1 101 ? 11.241 -2.423 12.865 1.00 89.50 101 ASN A N 1
ATOM 777 C CA . ASN A 1 101 ? 11.974 -1.164 12.984 1.00 89.50 101 ASN A CA 1
ATOM 778 C C . ASN A 1 101 ? 11.191 -0.155 13.857 1.00 89.50 101 ASN A C 1
ATOM 780 O O . ASN A 1 101 ? 9.964 -0.055 13.766 1.00 89.50 101 ASN A O 1
ATOM 784 N N . SER A 1 102 ? 11.904 0.643 14.658 1.00 91.25 102 SER A N 1
ATOM 785 C CA . SER A 1 102 ? 11.347 1.716 15.491 1.00 91.25 102 SER A CA 1
ATOM 786 C C . SER A 1 102 ? 10.472 2.703 14.713 1.00 91.25 102 SER A C 1
ATOM 788 O O . SER A 1 102 ? 9.428 3.113 15.219 1.00 91.25 102 SER A O 1
ATOM 790 N N . ALA A 1 103 ? 10.831 3.039 13.468 1.00 92.00 103 ALA A N 1
ATOM 791 C CA . ALA A 1 103 ? 9.992 3.875 12.612 1.00 92.00 103 ALA A CA 1
ATOM 792 C C . ALA A 1 103 ? 8.646 3.193 12.315 1.00 92.00 103 ALA A C 1
ATOM 794 O O . ALA A 1 103 ? 7.597 3.803 12.480 1.00 92.00 103 ALA A O 1
ATOM 795 N N . ILE A 1 104 ? 8.640 1.906 11.967 1.00 92.50 104 ILE A N 1
ATOM 796 C CA . ILE A 1 104 ? 7.404 1.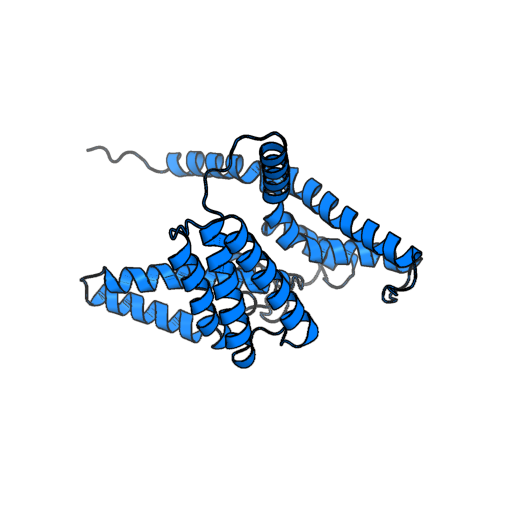153 11.697 1.00 92.50 104 ILE A CA 1
ATOM 797 C C . ILE A 1 104 ? 6.536 1.058 12.957 1.00 92.50 104 ILE A C 1
ATOM 799 O O . ILE A 1 104 ? 5.336 1.315 12.912 1.00 92.50 104 ILE A O 1
ATOM 803 N N . LEU A 1 105 ? 7.139 0.799 14.117 1.00 94.12 105 LEU A N 1
ATOM 804 C CA . LEU A 1 105 ? 6.419 0.815 15.393 1.00 94.12 105 LEU A CA 1
ATOM 805 C C . LEU A 1 105 ? 5.804 2.180 15.708 1.00 94.12 105 LEU A C 1
ATOM 807 O O . LEU A 1 105 ? 4.697 2.251 16.235 1.00 94.12 105 LEU A O 1
ATOM 811 N N . LEU A 1 106 ? 6.485 3.271 15.368 1.00 95.56 106 LEU A N 1
ATOM 812 C CA . LEU A 1 106 ? 5.945 4.610 15.551 1.00 95.56 106 LEU A CA 1
ATOM 813 C C . LEU A 1 106 ? 4.761 4.865 14.603 1.00 95.56 106 LEU A C 1
ATOM 815 O O . LEU A 1 106 ? 3.728 5.381 15.029 1.00 95.56 106 LEU A O 1
ATOM 819 N N . TYR A 1 107 ? 4.850 4.433 13.344 1.00 96.00 107 TYR A N 1
ATOM 820 C CA . TYR A 1 107 ? 3.777 4.579 12.352 1.00 96.00 107 TYR A CA 1
ATOM 821 C C . TYR A 1 107 ? 2.584 3.654 12.618 1.00 96.00 107 TYR A C 1
ATOM 823 O O . TYR A 1 107 ? 1.476 3.941 12.160 1.00 96.00 107 TYR A O 1
ATOM 831 N N . PHE A 1 108 ? 2.747 2.616 13.442 1.00 96.00 108 PHE A N 1
ATOM 832 C CA . PHE A 1 108 ? 1.618 1.865 13.986 1.00 96.00 108 PHE A CA 1
ATOM 833 C C . PHE A 1 108 ? 0.623 2.780 14.720 1.00 96.00 108 PHE A C 1
ATOM 835 O O . PHE A 1 108 ? -0.580 2.548 14.652 1.00 96.00 108 PHE A O 1
ATOM 842 N N . SER A 1 109 ? 1.075 3.873 15.351 1.00 95.75 109 SER A N 1
ATOM 843 C CA . SER A 1 109 ? 0.168 4.855 15.968 1.00 95.75 109 SER A CA 1
ATOM 844 C C . SER A 1 109 ? -0.735 5.570 14.949 1.00 95.75 109 SER A C 1
ATOM 846 O O . SER A 1 109 ? -1.909 5.811 15.229 1.00 95.75 109 SER A O 1
ATOM 848 N N . ILE A 1 110 ? -0.235 5.835 13.736 1.00 96.44 110 ILE A N 1
ATOM 849 C CA . ILE A 1 110 ? -1.027 6.383 12.623 1.00 96.44 110 ILE A CA 1
ATOM 850 C C . ILE A 1 110 ? -2.025 5.334 12.123 1.00 96.44 110 ILE A C 1
ATOM 852 O O . ILE A 1 110 ? -3.187 5.648 11.863 1.00 96.44 110 ILE A O 1
ATOM 856 N N . TRP A 1 111 ? -1.608 4.070 12.038 1.00 96.38 111 TRP A N 1
ATOM 857 C CA . TRP A 1 111 ? -2.516 2.974 11.704 1.00 96.38 111 TRP A CA 1
ATOM 858 C C . TRP A 1 111 ? -3.651 2.844 12.740 1.00 96.38 111 TRP A C 1
ATOM 860 O O . TRP A 1 111 ? -4.824 2.739 12.375 1.00 96.38 111 TRP A O 1
ATOM 870 N N . LEU A 1 112 ? -3.326 2.954 14.036 1.00 95.56 112 LEU A N 1
ATOM 871 C CA . LEU A 1 112 ? -4.302 2.970 15.130 1.00 95.56 112 LEU A CA 1
ATOM 872 C C . LEU A 1 112 ? -5.258 4.164 15.045 1.00 95.56 112 LEU A C 1
ATOM 874 O O . LEU A 1 112 ? -6.437 4.003 15.354 1.00 95.56 112 LEU A O 1
ATOM 878 N N . LEU A 1 113 ? -4.794 5.335 14.595 1.00 95.88 113 LEU A N 1
ATOM 879 C CA 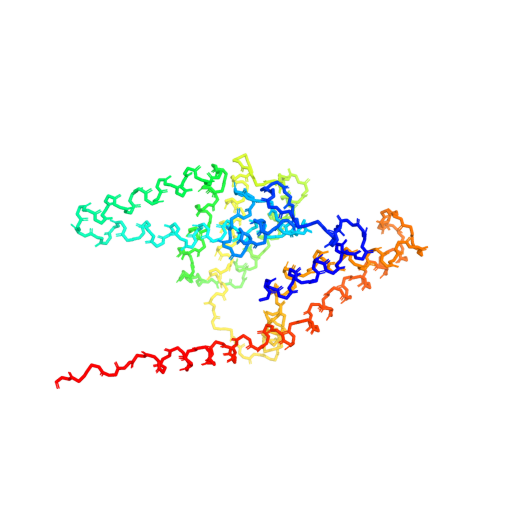. LEU A 1 113 ? -5.659 6.491 14.346 1.00 95.88 113 LEU A CA 1
ATOM 880 C C . LEU A 1 113 ? -6.736 6.154 13.303 1.00 95.88 113 LEU A C 1
ATOM 882 O O . LEU A 1 113 ? -7.9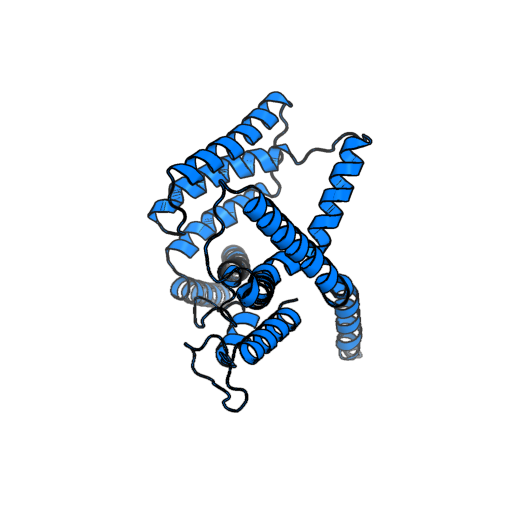14 6.429 13.525 1.00 95.88 113 LEU A O 1
ATOM 886 N N . GLY A 1 114 ? -6.356 5.492 12.207 1.00 94.25 114 GLY A N 1
ATOM 887 C CA . GLY A 1 114 ? -7.305 4.997 11.206 1.00 94.25 114 GLY A CA 1
ATOM 888 C C . GLY A 1 114 ? -8.304 3.992 11.788 1.00 94.25 114 GLY A C 1
ATOM 889 O O . GLY A 1 114 ? -9.510 4.113 11.565 1.00 94.25 114 GLY A O 1
ATOM 890 N N . ALA A 1 115 ? -7.828 3.038 12.596 1.00 93.50 115 ALA A N 1
ATOM 891 C CA . ALA A 1 115 ? -8.691 2.072 13.276 1.00 93.50 115 ALA A CA 1
ATOM 892 C C . ALA A 1 115 ? -9.687 2.755 14.234 1.00 93.50 115 ALA A C 1
ATOM 894 O O . ALA A 1 115 ? -10.881 2.440 14.206 1.00 93.50 115 ALA A O 1
ATOM 895 N N . ALA A 1 116 ? -9.226 3.724 15.029 1.00 93.56 116 ALA A N 1
ATOM 896 C CA . ALA A 1 116 ? -10.042 4.480 15.976 1.00 93.56 116 ALA A CA 1
ATOM 897 C C . ALA A 1 116 ? -11.118 5.325 15.274 1.00 93.56 116 ALA A C 1
ATOM 899 O O . ALA A 1 116 ? -12.278 5.319 15.685 1.00 93.56 116 ALA A O 1
ATOM 900 N N . PHE A 1 117 ? -10.762 5.999 14.177 1.00 94.44 117 PHE A N 1
ATOM 901 C CA . PHE A 1 117 ? -11.678 6.868 13.433 1.00 94.44 117 PHE A CA 1
ATOM 902 C C . PHE A 1 117 ? -12.541 6.130 12.403 1.00 94.44 117 PHE A C 1
ATOM 904 O O . PHE A 1 117 ? -13.465 6.718 11.847 1.00 94.44 117 PHE A O 1
ATOM 911 N N . SER A 1 118 ? -12.339 4.825 12.200 1.00 91.69 118 SER A N 1
ATOM 912 C CA . SER A 1 118 ? -13.138 4.019 11.262 1.00 91.69 118 SER A CA 1
ATOM 913 C C . SER A 1 118 ? -14.652 4.065 11.527 1.00 91.69 118 SER A C 1
ATOM 915 O O . SER A 1 118 ? -15.449 3.859 10.612 1.00 91.69 118 SER A O 1
ATOM 917 N N . ARG A 1 119 ? -15.063 4.352 12.770 1.00 89.81 119 ARG A N 1
ATOM 918 C CA . ARG A 1 119 ? -16.468 4.448 13.204 1.00 89.81 119 ARG A CA 1
ATOM 919 C C . ARG A 1 119 ? -16.901 5.866 13.575 1.00 89.81 119 ARG A C 1
ATOM 921 O O . ARG A 1 119 ? -18.059 6.058 13.940 1.00 89.81 119 ARG A O 1
ATOM 928 N N . VAL A 1 120 ? -15.993 6.837 13.513 1.00 93.31 120 VAL A N 1
ATOM 929 C CA . VAL A 1 120 ? -16.293 8.227 13.852 1.00 93.31 120 VAL A CA 1
ATOM 930 C C . VAL A 1 120 ? -16.949 8.887 12.648 1.00 93.31 120 VAL A C 1
ATOM 932 O O . VAL A 1 120 ? -16.428 8.849 11.535 1.00 93.31 120 VAL A O 1
ATOM 935 N N . ARG A 1 121 ? -18.107 9.503 12.880 1.00 93.19 121 ARG A N 1
ATOM 936 C CA . ARG A 1 121 ? -18.830 10.275 11.871 1.00 93.19 121 ARG A CA 1
ATOM 937 C C . ARG A 1 121 ? -18.819 11.735 12.270 1.00 93.19 121 ARG A C 1
ATOM 939 O O . ARG A 1 121 ? -19.172 12.066 13.398 1.00 93.19 121 ARG A O 1
ATOM 946 N N . ILE A 1 122 ? -18.410 12.590 11.340 1.00 93.12 122 ILE A N 1
ATOM 947 C CA . ILE A 1 122 ? -18.412 14.039 11.527 1.00 93.12 122 ILE A CA 1
ATOM 948 C C . ILE A 1 122 ? -19.499 14.620 10.631 1.00 93.12 122 ILE A C 1
ATOM 950 O O . ILE A 1 122 ? -19.364 14.679 9.407 1.00 93.12 122 ILE A O 1
ATOM 954 N N . GLU A 1 123 ? -20.593 15.052 11.245 1.00 92.69 123 GLU A N 1
ATOM 955 C CA . GLU A 1 123 ? -21.645 15.775 10.545 1.00 92.69 123 GLU A CA 1
ATOM 956 C C . GLU A 1 123 ? -21.249 17.246 10.432 1.00 92.69 123 GLU A C 1
ATOM 958 O O . GLU A 1 123 ? -21.182 17.975 11.418 1.00 92.69 123 GLU A O 1
ATOM 963 N N . CYS A 1 124 ? -20.942 17.690 9.215 1.00 93.00 124 CYS A N 1
ATOM 964 C CA . CYS A 1 124 ? -20.613 19.082 8.946 1.00 93.00 124 CYS A CA 1
ATOM 965 C C . CYS A 1 124 ? -21.255 19.585 7.648 1.00 93.00 124 CYS A C 1
ATOM 967 O O . CYS A 1 124 ? -21.787 18.811 6.849 1.00 93.00 124 CYS A O 1
ATOM 969 N N . GLY A 1 125 ? -21.243 20.900 7.434 1.00 93.62 125 GLY A N 1
ATOM 970 C CA . GLY A 1 125 ? -21.693 21.502 6.178 1.00 93.62 125 GLY A CA 1
ATOM 971 C C . GLY A 1 125 ? -20.712 21.254 5.025 1.00 93.62 125 GLY A C 1
ATOM 972 O O . GLY A 1 125 ? -19.545 20.921 5.240 1.00 93.62 125 GLY A O 1
ATOM 973 N N . SER A 1 126 ? -21.161 21.465 3.783 1.00 92.06 126 SER A N 1
ATOM 974 C CA . SER A 1 126 ? -20.321 21.305 2.582 1.00 92.06 126 SER A CA 1
ATOM 975 C C . SER A 1 126 ? -19.055 22.159 2.625 1.00 92.06 126 SER A C 1
ATOM 977 O O . SER A 1 126 ? -18.001 21.691 2.211 1.00 92.06 126 SER A O 1
ATOM 979 N N . PHE A 1 127 ? -19.136 23.375 3.176 1.00 95.69 127 PHE A N 1
ATOM 980 C CA . PHE A 1 127 ? -17.979 24.257 3.339 1.00 95.69 127 PHE A CA 1
ATOM 981 C C . PHE A 1 127 ? -16.853 23.595 4.144 1.00 95.69 127 PHE A C 1
ATOM 983 O O . PHE A 1 127 ? -15.715 23.553 3.685 1.00 95.69 127 PHE A O 1
ATOM 990 N N . LEU A 1 128 ? -17.169 23.010 5.305 1.00 95.56 128 LEU A N 1
ATOM 991 C CA . LEU A 1 128 ? -16.160 22.381 6.157 1.00 95.56 128 LEU A CA 1
ATOM 992 C C . LEU A 1 128 ? -15.602 21.092 5.532 1.00 95.56 128 LEU A C 1
ATOM 994 O O . LEU A 1 128 ? -14.405 20.841 5.634 1.00 95.56 128 LEU A O 1
ATOM 998 N N . ARG A 1 129 ? -16.428 20.314 4.813 1.00 95.12 129 ARG A N 1
ATOM 999 C CA . ARG A 1 129 ? -15.945 19.156 4.032 1.00 95.12 129 ARG A CA 1
ATOM 1000 C C . ARG A 1 129 ? -14.931 19.573 2.970 1.00 95.12 129 ARG A C 1
ATOM 1002 O O . ARG A 1 129 ? -13.882 18.946 2.848 1.00 95.12 129 ARG A O 1
ATOM 1009 N N . TRP A 1 130 ? -15.227 20.643 2.232 1.00 96.31 130 TRP A N 1
ATOM 1010 C CA . TRP A 1 130 ? -14.301 21.207 1.253 1.00 96.31 130 TRP A CA 1
ATOM 1011 C C . TRP A 1 130 ? -13.043 21.767 1.913 1.00 96.31 130 TRP A C 1
ATOM 1013 O O . TRP A 1 130 ? -11.958 21.564 1.380 1.00 96.31 130 TRP A O 1
ATOM 1023 N N . ALA A 1 131 ? -13.149 22.391 3.088 1.00 97.12 131 ALA A N 1
ATOM 1024 C CA . ALA A 1 131 ? -11.986 22.842 3.847 1.00 97.12 131 ALA A CA 1
ATOM 1025 C C . ALA A 1 131 ? -11.081 21.668 4.261 1.00 97.12 131 ALA A C 1
ATOM 1027 O O . ALA A 1 131 ? -9.870 21.749 4.074 1.00 97.12 131 ALA A O 1
ATOM 1028 N N . TYR A 1 132 ? -11.643 20.552 4.745 1.00 96.75 132 TYR A N 1
ATOM 1029 C CA . TYR A 1 132 ? -10.861 19.345 5.029 1.00 96.75 132 TYR A CA 1
ATOM 1030 C C . TYR A 1 132 ? -10.228 18.761 3.766 1.00 96.75 132 TYR A C 1
ATOM 1032 O O . TYR A 1 132 ? -9.041 18.452 3.777 1.00 96.75 132 TYR A O 1
ATOM 1040 N N . PHE A 1 133 ? -10.982 18.660 2.668 1.00 97.19 133 PHE A N 1
ATOM 1041 C CA . PHE A 1 133 ? -10.457 18.182 1.389 1.00 97.19 133 PHE A CA 1
ATOM 1042 C C . PHE A 1 133 ? -9.285 19.042 0.898 1.00 97.19 133 PHE A C 1
ATOM 1044 O O . PHE A 1 133 ? -8.211 18.521 0.612 1.00 97.19 133 PHE A O 1
ATOM 1051 N N . LEU A 1 134 ? -9.455 20.365 0.860 1.00 97.81 134 LEU A N 1
ATOM 1052 C CA . LEU A 1 134 ? -8.398 21.300 0.476 1.00 97.81 134 LEU A CA 1
ATOM 1053 C C . LEU A 1 134 ? -7.225 21.269 1.460 1.00 97.81 134 LEU A C 1
ATOM 1055 O O . LEU A 1 134 ? -6.085 21.408 1.032 1.00 97.81 134 LEU A O 1
ATOM 1059 N N . GLY A 1 135 ? -7.481 21.025 2.746 1.00 97.50 135 GLY A N 1
ATOM 1060 C CA . GLY A 1 135 ? -6.451 20.782 3.752 1.00 97.50 135 GLY A CA 1
ATOM 1061 C C . GLY A 1 135 ? -5.614 19.541 3.439 1.00 97.50 135 GLY A C 1
ATOM 1062 O O . GLY A 1 135 ? -4.388 19.614 3.488 1.00 97.50 135 GLY A O 1
ATOM 1063 N N . VAL A 1 136 ? -6.248 18.428 3.046 1.00 97.56 136 VAL A N 1
ATOM 1064 C CA . VAL A 1 136 ? -5.549 17.208 2.599 1.00 97.56 136 VAL A CA 1
ATOM 1065 C C . VAL A 1 136 ? -4.702 17.498 1.362 1.00 97.56 136 VAL A C 1
ATOM 1067 O O . VAL A 1 136 ? -3.520 17.159 1.342 1.00 97.56 136 VAL A O 1
ATOM 1070 N N . ILE A 1 137 ? -5.275 18.149 0.344 1.00 97.81 137 ILE A N 1
ATOM 1071 C CA . ILE A 1 137 ? -4.553 18.485 -0.891 1.00 97.81 137 ILE A CA 1
ATOM 1072 C C . ILE A 1 137 ? -3.381 19.430 -0.600 1.00 97.81 137 ILE A C 1
ATOM 1074 O O . ILE A 1 137 ? -2.262 19.176 -1.039 1.00 97.81 137 ILE A O 1
ATOM 1078 N N . GLY A 1 138 ? -3.608 20.486 0.181 1.00 96.38 138 GLY A N 1
ATOM 1079 C CA . GLY A 1 138 ? -2.581 21.447 0.574 1.00 96.38 138 GLY A CA 1
ATOM 1080 C C . GLY A 1 138 ? -1.445 20.787 1.351 1.00 96.38 138 GLY A C 1
ATOM 1081 O O . GLY A 1 138 ? -0.279 20.982 1.012 1.00 96.38 138 GLY A O 1
ATOM 1082 N N . ALA A 1 139 ? -1.768 19.940 2.331 1.00 95.44 139 ALA A N 1
ATOM 1083 C CA . ALA A 1 139 ? -0.773 19.179 3.078 1.00 95.44 139 ALA A CA 1
ATOM 1084 C C . ALA A 1 139 ? 0.016 18.225 2.167 1.00 95.44 139 ALA A C 1
ATOM 1086 O O . ALA A 1 139 ? 1.242 18.202 2.241 1.00 95.44 139 ALA A O 1
ATOM 1087 N N . ALA A 1 140 ? -0.648 17.504 1.256 1.00 95.31 140 ALA A N 1
ATOM 1088 C CA . ALA A 1 140 ? 0.021 16.627 0.292 1.00 95.31 140 ALA A CA 1
ATOM 1089 C C . ALA A 1 140 ? 0.996 17.398 -0.614 1.00 95.31 140 ALA A C 1
ATOM 1091 O O . ALA A 1 140 ? 2.121 16.951 -0.833 1.00 95.31 140 ALA A O 1
ATOM 1092 N N . VAL A 1 141 ? 0.600 18.578 -1.103 1.00 95.69 141 VAL A N 1
ATOM 1093 C CA . VAL A 1 141 ? 1.459 19.443 -1.926 1.00 95.69 141 VAL A CA 1
ATOM 1094 C C . VAL A 1 141 ? 2.655 19.957 -1.123 1.00 95.69 141 VAL A C 1
ATOM 1096 O O . VAL A 1 141 ? 3.787 19.871 -1.596 1.00 95.69 141 VAL A O 1
ATOM 1099 N N . VAL A 1 142 ? 2.439 20.446 0.103 1.00 94.75 142 VAL A N 1
ATOM 1100 C CA . VAL A 1 142 ? 3.526 20.917 0.979 1.00 94.75 142 VAL A CA 1
ATOM 1101 C C . VAL A 1 142 ? 4.520 19.794 1.261 1.00 94.75 142 VAL A C 1
ATOM 1103 O O . VAL A 1 142 ? 5.724 19.997 1.108 1.00 94.75 142 VAL A O 1
ATOM 1106 N N . ILE A 1 143 ? 4.028 18.601 1.596 1.00 94.06 143 ILE A N 1
ATOM 1107 C CA . ILE A 1 143 ? 4.856 17.412 1.812 1.00 94.06 143 ILE A CA 1
ATOM 1108 C C . ILE A 1 143 ? 5.639 17.059 0.550 1.00 94.06 143 ILE A C 1
ATOM 1110 O O . ILE A 1 143 ? 6.838 16.813 0.615 1.00 94.06 143 ILE A O 1
ATOM 1114 N N . ARG A 1 144 ? 4.996 17.084 -0.619 1.00 92.69 144 ARG A N 1
ATOM 1115 C CA . ARG A 1 144 ? 5.652 16.729 -1.879 1.00 92.69 144 ARG A CA 1
ATOM 1116 C C . ARG A 1 144 ? 6.764 17.700 -2.280 1.00 92.69 144 ARG A C 1
ATOM 1118 O O . ARG A 1 144 ? 7.711 17.270 -2.942 1.00 92.69 144 ARG A O 1
ATOM 1125 N N . LEU A 1 145 ? 6.625 18.984 -1.946 1.00 94.12 145 LEU A N 1
ATOM 1126 C CA . LEU A 1 145 ? 7.568 20.039 -2.330 1.00 94.12 145 LEU A CA 1
ATOM 1127 C C . LEU A 1 145 ? 8.675 20.275 -1.297 1.00 94.12 145 LEU A C 1
ATOM 1129 O O . LEU A 1 145 ? 9.787 20.623 -1.680 1.00 94.12 145 LEU A O 1
ATOM 1133 N N . LYS A 1 146 ? 8.364 20.144 -0.003 1.00 93.25 146 LYS A N 1
ATOM 1134 C CA . LYS A 1 146 ? 9.259 20.531 1.103 1.00 93.25 146 LYS A CA 1
ATOM 1135 C C . LYS A 1 146 ? 9.482 19.428 2.133 1.00 93.25 146 LYS A C 1
ATOM 1137 O O . LYS A 1 146 ? 10.348 19.569 2.990 1.00 93.25 146 LYS A O 1
ATOM 1142 N N . GLY A 1 147 ? 8.651 18.395 2.109 1.00 89.75 147 GLY A N 1
ATOM 1143 C CA . GLY A 1 147 ? 8.652 17.341 3.106 1.00 89.75 147 GLY A CA 1
ATOM 1144 C C . GLY A 1 147 ? 9.680 16.252 2.837 1.00 89.75 147 GLY A C 1
ATOM 1145 O O . GLY A 1 147 ? 10.312 16.183 1.782 1.00 89.75 147 GLY A O 1
ATOM 1146 N N . LYS A 1 148 ? 9.801 15.366 3.821 1.00 89.62 148 LYS A N 1
ATOM 1147 C CA . LYS A 1 148 ? 10.567 14.123 3.720 1.00 89.62 148 LYS A CA 1
ATOM 1148 C C . LYS A 1 148 ? 9.692 13.022 3.123 1.00 89.62 148 LYS A C 1
ATOM 1150 O O . LYS A 1 148 ? 8.538 12.867 3.529 1.00 89.62 148 LYS A O 1
ATOM 1155 N N . SER A 1 149 ? 10.229 12.280 2.156 1.00 84.00 149 SER A N 1
ATOM 1156 C CA . SER A 1 149 ? 9.527 11.188 1.465 1.00 84.00 149 SER A CA 1
ATOM 1157 C C . SER A 1 149 ? 9.814 9.808 2.058 1.00 84.00 149 SER A C 1
ATOM 1159 O O . SER A 1 149 ? 9.118 8.852 1.736 1.00 84.00 149 SER A O 1
ATOM 1161 N N . ASP A 1 150 ? 10.833 9.695 2.904 1.00 86.75 150 ASP A N 1
ATOM 1162 C CA . ASP A 1 150 ? 11.213 8.471 3.597 1.00 86.75 150 ASP A CA 1
ATOM 1163 C C . ASP A 1 150 ? 10.351 8.232 4.843 1.00 86.75 150 ASP A C 1
ATOM 1165 O O . ASP A 1 150 ? 9.907 9.168 5.514 1.00 86.75 150 ASP A O 1
ATOM 1169 N N . ILE A 1 151 ? 10.117 6.957 5.156 1.00 85.94 151 ILE A N 1
ATOM 1170 C CA . ILE A 1 151 ? 9.474 6.529 6.401 1.00 85.94 151 ILE A CA 1
ATOM 1171 C C . ILE A 1 151 ? 10.568 6.488 7.467 1.00 85.94 151 ILE A C 1
ATOM 1173 O O . ILE A 1 151 ? 11.348 5.540 7.541 1.00 85.94 151 ILE A O 1
ATOM 1177 N N . SER A 1 152 ? 10.636 7.527 8.288 1.00 92.38 152 SER A N 1
ATOM 1178 C CA . SER A 1 152 ? 11.604 7.647 9.373 1.00 92.38 152 SER A CA 1
ATOM 1179 C C . SER A 1 152 ? 10.972 8.332 10.580 1.00 92.38 152 SER A C 1
ATOM 1181 O O . SER A 1 152 ? 9.853 8.852 10.519 1.00 92.38 152 SER A O 1
ATOM 1183 N N . VAL A 1 153 ? 11.682 8.312 11.709 1.00 91.69 153 VAL A N 1
ATOM 1184 C CA . VAL A 1 153 ? 11.239 8.988 12.938 1.00 91.69 153 VAL A CA 1
ATOM 1185 C C . VAL A 1 153 ? 11.101 10.496 12.705 1.00 91.69 153 VAL A C 1
ATOM 1187 O O . VAL A 1 153 ? 10.142 11.102 13.173 1.00 91.69 153 VAL A O 1
ATOM 1190 N N . ASP A 1 154 ? 11.984 11.091 11.904 1.00 92.12 154 ASP A N 1
ATOM 1191 C CA . ASP A 1 154 ? 11.956 12.527 11.619 1.00 92.12 154 ASP A CA 1
ATOM 1192 C C . ASP A 1 154 ? 10.740 12.955 10.791 1.00 92.12 154 ASP A C 1
ATOM 1194 O O . ASP A 1 154 ? 10.217 14.056 10.964 1.00 92.12 154 ASP A O 1
ATOM 1198 N N . SER A 1 155 ? 10.298 12.109 9.857 1.00 94.12 155 SER A N 1
ATOM 1199 C CA . SER A 1 155 ? 9.139 12.395 9.009 1.00 94.12 155 SER A CA 1
ATOM 1200 C C . SER A 1 155 ? 7.810 12.069 9.696 1.00 94.12 155 SER A C 1
ATOM 1202 O O . SER A 1 155 ? 6.749 12.449 9.199 1.00 94.12 155 SER A O 1
ATOM 1204 N N . PHE A 1 156 ? 7.838 11.435 10.874 1.00 95.25 156 PHE A N 1
ATOM 1205 C CA . PHE A 1 156 ? 6.638 11.013 11.594 1.00 95.25 156 PHE A CA 1
ATOM 1206 C C . PHE A 1 156 ? 5.657 12.157 11.856 1.00 95.25 156 PHE A C 1
ATOM 1208 O O . PHE A 1 156 ? 4.477 12.023 11.544 1.00 95.25 156 PHE A O 1
ATOM 1215 N N . VAL A 1 157 ? 6.124 13.293 12.390 1.00 95.00 157 VAL A N 1
ATOM 1216 C CA . VAL A 1 157 ? 5.243 14.424 12.743 1.00 95.00 157 VAL A CA 1
ATOM 1217 C C . VAL A 1 157 ? 4.504 14.943 11.510 1.00 95.00 157 VAL A C 1
ATOM 1219 O O . VAL A 1 157 ? 3.303 15.198 11.560 1.00 95.00 157 VAL A O 1
ATOM 1222 N N . GLN A 1 158 ? 5.202 15.033 10.379 1.00 94.88 158 GLN A N 1
ATOM 1223 C CA . GLN A 1 158 ? 4.626 15.439 9.101 1.00 94.88 158 GLN A CA 1
ATOM 1224 C C . GLN A 1 158 ? 3.491 14.494 8.675 1.00 94.88 158 GLN A C 1
ATOM 1226 O O . GLN A 1 158 ? 2.396 14.953 8.338 1.00 94.88 158 GLN A O 1
ATOM 1231 N N . TYR A 1 159 ? 3.728 13.180 8.710 1.00 95.31 159 TYR A N 1
ATOM 1232 C CA . TYR A 1 159 ? 2.717 12.195 8.325 1.00 95.31 159 TYR A CA 1
ATOM 1233 C C . TYR A 1 159 ? 1.595 12.050 9.352 1.00 95.31 159 TYR A C 1
ATOM 1235 O O . TYR A 1 159 ? 0.461 11.783 8.959 1.00 95.31 159 TYR A O 1
ATOM 1243 N N . LEU A 1 160 ? 1.857 12.279 10.639 1.00 96.06 160 LEU A N 1
ATOM 1244 C CA . LEU A 1 160 ? 0.832 12.321 11.677 1.00 96.06 160 LEU A CA 1
ATOM 1245 C C . LEU A 1 160 ? -0.132 13.487 11.437 1.00 96.06 160 LEU A C 1
ATOM 1247 O O . LEU A 1 160 ? -1.342 13.276 11.409 1.00 96.06 160 LEU A O 1
ATOM 1251 N N . LEU A 1 161 ? 0.390 14.693 11.188 1.00 95.19 161 LEU A N 1
ATOM 1252 C CA . LEU A 1 161 ? -0.429 15.872 10.883 1.00 95.19 161 LEU A CA 1
ATOM 1253 C C . LEU A 1 161 ? -1.238 15.680 9.597 1.00 95.19 161 LEU A C 1
ATOM 1255 O O . LEU A 1 161 ? -2.438 15.958 9.577 1.00 95.19 161 LEU A O 1
ATOM 1259 N N . PHE A 1 162 ? -0.611 15.145 8.545 1.00 96.50 162 PHE A N 1
ATOM 1260 C CA . PHE A 1 162 ? -1.320 14.775 7.320 1.00 96.50 162 PHE A CA 1
ATOM 1261 C C . PHE A 1 162 ? -2.449 13.779 7.605 1.00 96.50 162 PHE A C 1
ATOM 1263 O O . PHE A 1 162 ? -3.586 13.986 7.181 1.00 96.50 162 PHE A O 1
ATOM 1270 N N . SER A 1 163 ? -2.154 12.733 8.379 1.00 96.81 163 SER A N 1
ATOM 1271 C CA . SER A 1 163 ? -3.117 11.688 8.727 1.00 96.81 163 SER A CA 1
ATOM 1272 C C . SER A 1 163 ? -4.269 12.228 9.563 1.00 96.81 163 SER A C 1
ATOM 1274 O O . SER A 1 163 ? -5.399 11.819 9.335 1.00 96.81 163 SER A O 1
ATOM 1276 N N . MET A 1 164 ? -4.030 13.178 10.471 1.00 95.94 164 MET A N 1
ATOM 1277 C CA . MET A 1 164 ? -5.089 13.842 11.238 1.00 95.94 164 MET A CA 1
ATOM 1278 C C . MET A 1 164 ? -6.079 14.570 10.323 1.00 95.94 164 MET A C 1
ATOM 1280 O O . MET A 1 164 ? -7.284 14.344 10.418 1.00 95.94 164 MET A O 1
ATOM 1284 N N . VAL A 1 165 ? -5.590 15.401 9.397 1.00 96.19 165 VAL A N 1
ATOM 1285 C CA . VAL A 1 165 ? -6.463 16.104 8.438 1.00 96.19 165 VAL A CA 1
ATOM 1286 C C . VAL A 1 165 ? -7.182 15.101 7.533 1.00 96.19 165 VAL A C 1
ATOM 1288 O O . VAL A 1 165 ? -8.373 15.251 7.251 1.00 96.19 165 VAL A O 1
ATOM 1291 N N . PHE A 1 166 ? -6.488 14.034 7.135 1.00 97.56 166 PHE A N 1
ATOM 1292 C CA . PHE A 1 166 ? -7.053 12.980 6.307 1.00 97.56 166 PHE A CA 1
ATOM 1293 C C . PHE A 1 166 ? -8.168 12.197 7.013 1.00 97.56 166 PHE A C 1
ATOM 1295 O O . PHE A 1 166 ? -9.231 12.010 6.425 1.00 97.56 166 PHE A O 1
ATOM 1302 N N . VAL A 1 167 ? -8.002 11.794 8.278 1.00 96.88 167 VAL A N 1
ATOM 1303 C CA . VAL A 1 167 ? -9.067 11.086 9.009 1.00 96.88 167 VAL A CA 1
ATOM 1304 C C . VAL A 1 167 ? -10.259 11.989 9.307 1.00 96.88 167 VAL A C 1
ATOM 1306 O O . VAL A 1 167 ? -11.387 11.502 9.270 1.00 96.88 167 VAL A O 1
ATOM 1309 N N . LEU A 1 168 ? -10.059 13.295 9.528 1.00 95.50 168 LEU A N 1
ATOM 1310 C CA . LEU A 1 168 ? -11.163 14.255 9.648 1.00 95.50 168 LEU A CA 1
ATOM 1311 C C . LEU A 1 168 ? -11.954 14.346 8.339 1.00 95.50 168 LEU A C 1
ATOM 1313 O O . LEU A 1 168 ? -13.184 14.256 8.351 1.00 95.50 168 LEU A O 1
ATOM 1317 N N . PHE A 1 169 ? -11.252 14.438 7.205 1.00 96.81 169 PHE A N 1
ATOM 1318 C CA . PHE A 1 169 ? -11.876 14.402 5.887 1.00 96.81 169 PHE A CA 1
ATOM 1319 C C . PHE A 1 169 ? -12.669 13.102 5.682 1.00 96.81 169 PHE A C 1
ATOM 1321 O O . PHE A 1 169 ? -13.869 13.161 5.407 1.00 96.81 169 PHE A O 1
ATOM 1328 N N . LEU A 1 170 ? -12.054 11.933 5.892 1.00 95.50 170 LEU A N 1
ATOM 1329 C CA . LEU A 1 170 ? -12.721 10.637 5.729 1.00 95.50 170 LEU A CA 1
ATOM 1330 C C . LEU A 1 170 ? -13.931 10.474 6.661 1.00 95.50 170 LEU A C 1
ATOM 1332 O O . LEU A 1 170 ? -14.986 10.019 6.222 1.00 95.50 170 LEU A O 1
ATOM 1336 N N . SER A 1 171 ? -13.815 10.897 7.921 1.00 95.56 171 SER A N 1
ATOM 1337 C CA . SER A 1 171 ? -14.911 10.845 8.901 1.00 95.56 171 SER A CA 1
ATOM 1338 C C . SER A 1 171 ? -16.073 11.763 8.511 1.00 95.56 171 SER A C 1
ATOM 1340 O O . SER A 1 171 ? -17.230 11.456 8.799 1.00 95.56 171 SER A O 1
ATOM 1342 N N . SER A 1 172 ? -15.791 12.866 7.806 1.00 94.88 172 SER A N 1
ATOM 1343 C CA . SER A 1 172 ? -16.813 13.776 7.268 1.00 94.88 172 SER A CA 1
ATOM 1344 C C . SER A 1 172 ? -17.530 13.244 6.019 1.00 94.88 172 SER A C 1
ATOM 1346 O O . SER A 1 172 ? -18.626 13.707 5.684 1.00 94.88 172 SER A O 1
ATOM 1348 N N . MET A 1 173 ? -16.927 12.264 5.335 1.00 92.00 173 MET A N 1
ATOM 1349 C CA . MET A 1 173 ? -17.450 11.633 4.118 1.00 92.00 173 MET A CA 1
ATOM 1350 C C . MET A 1 173 ? -18.373 10.439 4.399 1.00 92.00 173 MET A C 1
ATOM 1352 O O . MET A 1 173 ? -19.023 9.948 3.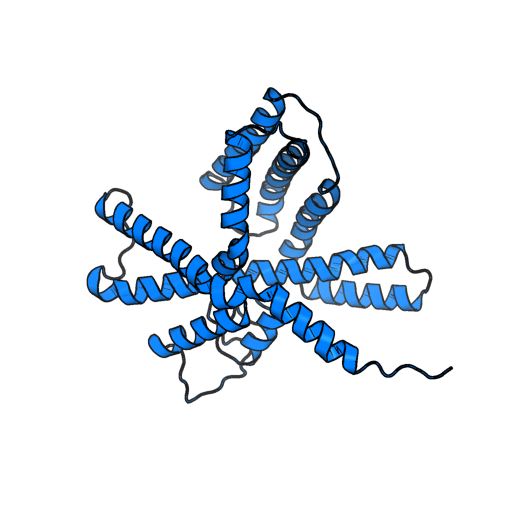474 1.00 92.00 173 MET A O 1
ATOM 1356 N N . GLN A 1 174 ? -18.481 9.995 5.659 1.00 89.69 174 GLN A N 1
ATOM 1357 C CA . GLN A 1 174 ? -19.366 8.906 6.098 1.00 89.69 174 GLN A CA 1
ATOM 1358 C C . GLN A 1 174 ? -20.846 9.331 6.175 1.00 89.69 174 GLN A C 1
ATOM 1360 O O . GLN A 1 174 ? -21.523 9.118 7.182 1.00 89.69 174 GLN A O 1
ATOM 1365 N N . VAL A 1 175 ? -21.355 9.940 5.105 1.00 84.69 175 VAL A N 1
ATOM 1366 C CA . VAL A 1 175 ? -22.742 10.396 4.987 1.00 84.69 175 VAL A CA 1
ATOM 1367 C C . VAL A 1 175 ? -23.512 9.597 3.946 1.00 84.69 175 VAL A C 1
ATOM 1369 O O . VAL A 1 175 ? -22.957 9.086 2.973 1.00 84.69 175 VAL A O 1
ATOM 1372 N N . THR A 1 176 ? -24.825 9.512 4.135 1.00 81.25 176 THR A N 1
ATOM 1373 C CA . THR A 1 176 ? -25.743 9.016 3.111 1.00 81.25 176 THR A CA 1
ATOM 1374 C C . THR A 1 176 ? -25.918 10.083 2.039 1.00 81.25 176 THR A C 1
ATOM 1376 O O . THR A 1 176 ? -26.671 11.042 2.205 1.00 81.25 176 THR A O 1
ATOM 1379 N N . TRP A 1 177 ? -25.198 9.927 0.934 1.00 81.75 177 TRP A N 1
ATOM 1380 C CA . TRP A 1 177 ? -25.316 10.810 -0.218 1.00 81.75 177 TRP A CA 1
ATOM 1381 C C . TRP A 1 177 ? -26.667 10.630 -0.917 1.00 81.75 177 TRP A C 1
ATOM 1383 O O . TRP A 1 177 ? -27.154 9.509 -1.076 1.00 81.75 177 TRP A O 1
ATOM 1393 N N . ALA A 1 178 ? -27.258 11.737 -1.378 1.00 85.31 178 ALA A N 1
ATOM 1394 C CA . ALA A 1 178 ? -28.463 11.695 -2.201 1.00 85.31 178 ALA A CA 1
ATOM 1395 C C . ALA A 1 178 ? -28.223 10.853 -3.466 1.00 85.31 178 ALA A C 1
ATOM 1397 O O . ALA A 1 178 ? -27.141 10.896 -4.062 1.00 85.31 178 ALA A O 1
ATOM 1398 N N . ARG A 1 179 ? -29.238 10.102 -3.901 1.00 86.25 179 ARG A N 1
ATOM 1399 C CA . ARG A 1 179 ? -29.164 9.271 -5.111 1.00 86.25 179 ARG A CA 1
ATOM 1400 C C . ARG A 1 179 ? -29.313 10.141 -6.355 1.00 86.25 179 ARG A C 1
ATOM 1402 O O . ARG A 1 179 ? -30.389 10.261 -6.925 1.00 86.25 179 ARG A O 1
ATOM 1409 N N . THR A 1 180 ? -28.223 10.790 -6.740 1.00 92.38 180 THR A N 1
ATOM 1410 C CA . THR A 1 180 ? -28.121 11.541 -7.993 1.00 92.38 180 THR A CA 1
ATOM 1411 C C . THR A 1 180 ? -27.406 10.699 -9.043 1.00 92.38 180 THR A C 1
ATOM 1413 O O . THR A 1 180 ? -26.572 9.852 -8.716 1.00 92.38 180 THR A O 1
ATOM 1416 N N . ARG A 1 181 ? -27.671 10.973 -10.326 1.00 91.50 181 ARG A N 1
ATOM 1417 C CA . ARG A 1 181 ? -26.972 10.315 -11.443 1.00 91.50 181 ARG A CA 1
ATOM 1418 C C . ARG A 1 181 ? -25.449 10.459 -11.337 1.00 91.50 181 ARG A C 1
ATOM 1420 O O . ARG A 1 181 ? -24.724 9.516 -11.640 1.00 91.50 181 ARG A O 1
ATOM 1427 N N . ALA A 1 182 ? -24.973 11.619 -10.879 1.00 91.56 182 ALA A N 1
ATOM 1428 C CA . ALA A 1 182 ? -23.554 11.872 -10.652 1.00 91.56 182 ALA A CA 1
ATOM 1429 C C . ALA A 1 182 ? -22.982 10.965 -9.550 1.00 91.56 182 ALA A C 1
ATOM 1431 O O . ALA A 1 182 ? -21.972 10.302 -9.770 1.00 91.56 182 ALA A O 1
ATOM 1432 N N . ASN A 1 183 ? -23.657 10.862 -8.401 1.00 90.44 183 ASN A N 1
ATOM 1433 C CA . ASN A 1 183 ? -23.202 10.030 -7.284 1.00 90.44 183 ASN A CA 1
ATOM 1434 C C . ASN A 1 183 ? -23.205 8.537 -7.640 1.00 90.44 183 ASN A C 1
ATOM 1436 O O . ASN A 1 183 ? -22.279 7.810 -7.282 1.00 90.44 183 ASN A O 1
ATOM 1440 N N . GLU A 1 184 ? -24.211 8.072 -8.385 1.00 92.62 184 GLU A N 1
ATOM 1441 C CA . GLU A 1 184 ? -24.252 6.690 -8.871 1.00 92.62 184 GLU A CA 1
ATOM 1442 C C . GLU A 1 184 ? -23.131 6.394 -9.874 1.00 92.62 184 GLU A C 1
ATOM 1444 O O . GLU A 1 184 ? -22.543 5.311 -9.834 1.00 92.62 184 GLU A O 1
ATOM 1449 N N . TRP A 1 185 ? -22.797 7.354 -10.742 1.00 94.88 185 TRP A N 1
ATOM 1450 C CA . TRP A 1 185 ? -21.675 7.226 -11.669 1.00 94.88 185 TRP A CA 1
ATOM 1451 C C . TRP A 1 185 ? -20.332 7.170 -10.933 1.00 94.88 185 TRP A C 1
ATOM 1453 O O . TRP A 1 185 ? -19.562 6.241 -11.166 1.00 94.88 185 TRP A O 1
ATOM 1463 N N . VAL A 1 186 ? -20.083 8.079 -9.983 1.00 92.56 186 VAL A N 1
ATOM 1464 C CA . VAL A 1 186 ? -18.862 8.073 -9.154 1.00 92.56 186 VAL A CA 1
ATOM 1465 C C . VAL A 1 186 ? -18.728 6.756 -8.388 1.00 92.56 186 VAL A C 1
ATOM 1467 O O . VAL A 1 186 ? -17.660 6.150 -8.392 1.00 92.56 186 VAL A O 1
ATOM 1470 N N . ASN A 1 187 ? -19.815 6.261 -7.789 1.00 92.38 187 ASN A N 1
ATOM 1471 C CA . ASN A 1 187 ? -19.817 4.974 -7.093 1.00 92.38 187 ASN A CA 1
ATOM 1472 C C . ASN A 1 187 ? -19.509 3.801 -8.040 1.00 92.38 187 ASN A C 1
ATOM 1474 O O . ASN A 1 187 ? -18.765 2.894 -7.678 1.00 92.38 187 ASN A O 1
ATOM 1478 N N . ARG A 1 188 ? -20.044 3.816 -9.267 1.00 94.88 188 ARG A N 1
ATOM 1479 C CA . ARG A 1 188 ? -19.756 2.787 -10.277 1.00 94.88 188 ARG A CA 1
ATOM 1480 C C . ARG A 1 188 ? -18.283 2.784 -10.673 1.00 94.88 188 ARG A C 1
ATOM 1482 O O . ARG A 1 188 ? -17.675 1.720 -10.709 1.00 94.88 188 ARG A O 1
ATOM 1489 N N . VAL A 1 189 ? -17.723 3.962 -10.943 1.00 95.50 189 VAL A N 1
ATOM 1490 C CA . VAL A 1 189 ? -16.307 4.127 -11.294 1.00 95.50 189 VAL A CA 1
ATOM 1491 C C . VAL A 1 189 ? -15.414 3.687 -10.133 1.00 95.50 189 VAL A C 1
ATOM 1493 O O . VAL A 1 189 ? -14.504 2.888 -10.330 1.00 95.50 189 VAL A O 1
ATOM 1496 N N . GLY A 1 190 ? -15.713 4.136 -8.911 1.00 93.69 190 GLY A N 1
ATOM 1497 C CA . GLY A 1 190 ? -14.973 3.742 -7.712 1.00 93.69 190 GLY A CA 1
ATOM 1498 C C . GLY A 1 190 ? -15.012 2.234 -7.473 1.00 93.69 190 GLY A C 1
ATOM 1499 O O . GLY A 1 190 ? -13.977 1.629 -7.206 1.00 93.69 190 GLY A O 1
ATOM 1500 N N . ARG A 1 191 ? -16.182 1.604 -7.646 1.00 93.62 191 ARG A N 1
ATOM 1501 C CA . ARG A 1 191 ? -16.327 0.148 -7.541 1.00 93.62 191 ARG A CA 1
ATOM 1502 C C . ARG A 1 191 ? -15.484 -0.578 -8.585 1.00 93.62 191 ARG A C 1
ATOM 1504 O O . ARG A 1 191 ? -14.712 -1.450 -8.209 1.00 93.62 191 ARG A O 1
ATOM 1511 N N . PHE A 1 192 ? -15.566 -0.166 -9.847 1.00 95.19 192 PHE A N 1
ATOM 1512 C CA . PHE A 1 192 ? -14.778 -0.750 -10.932 1.00 95.19 192 PHE A CA 1
ATOM 1513 C C . PHE A 1 192 ? -13.270 -0.716 -10.639 1.00 95.19 192 PHE A C 1
ATOM 1515 O O . PHE A 1 192 ? -12.605 -1.744 -10.708 1.00 95.19 192 PHE A O 1
ATOM 1522 N N . PHE A 1 193 ? -12.726 0.441 -10.246 1.00 94.50 193 PHE A N 1
ATOM 1523 C CA . PHE A 1 193 ? -11.297 0.542 -9.926 1.00 94.50 193 PHE A CA 1
ATOM 1524 C C . PHE A 1 193 ? -10.911 -0.198 -8.637 1.00 94.50 193 PHE A C 1
ATOM 1526 O O . PHE A 1 193 ? -9.777 -0.660 -8.514 1.00 94.50 193 PHE A O 1
ATOM 1533 N N . SER A 1 194 ? -11.836 -0.350 -7.682 1.00 94.19 194 SER A N 1
ATOM 1534 C CA . SER A 1 194 ? -11.563 -1.089 -6.445 1.00 94.19 194 SER A CA 1
ATOM 1535 C C . SER A 1 194 ? -11.363 -2.591 -6.675 1.00 94.19 194 SER A C 1
ATOM 1537 O O . SER A 1 194 ? -10.559 -3.192 -5.965 1.00 94.19 194 SER A O 1
ATOM 1539 N N . GLU A 1 195 ? -12.013 -3.175 -7.691 1.00 93.56 195 GLU A N 1
ATOM 1540 C CA . GLU A 1 195 ? -12.027 -4.626 -7.955 1.00 93.56 195 GLU A CA 1
ATOM 1541 C C . GLU A 1 195 ? -10.662 -5.211 -8.338 1.00 93.56 195 GLU A C 1
ATOM 1543 O O . GLU A 1 195 ? -10.427 -6.395 -8.113 1.00 93.56 195 GLU A O 1
ATOM 1548 N N . PHE A 1 196 ? -9.760 -4.397 -8.892 1.00 95.94 196 PHE A N 1
ATOM 1549 C CA . PHE A 1 196 ? -8.412 -4.826 -9.286 1.00 95.94 196 PHE A CA 1
ATOM 1550 C C . PHE A 1 196 ? -7.300 -3.994 -8.640 1.00 95.94 196 PHE A C 1
ATOM 1552 O O . PHE A 1 196 ? -6.134 -4.095 -9.028 1.00 95.94 196 PHE A O 1
ATOM 1559 N N . SER A 1 197 ? -7.646 -3.162 -7.652 1.00 95.38 197 SER A N 1
ATOM 1560 C CA . SER A 1 197 ? -6.698 -2.258 -6.990 1.00 95.38 197 SER A CA 1
ATOM 1561 C C . SER A 1 197 ? -5.530 -3.007 -6.339 1.00 95.38 197 SER A C 1
ATOM 1563 O O . SER A 1 197 ? -4.385 -2.561 -6.437 1.00 95.38 197 SER A O 1
ATOM 1565 N N . PHE A 1 198 ? -5.784 -4.181 -5.751 1.00 94.69 198 PHE A N 1
ATOM 1566 C CA . PHE A 1 198 ? -4.736 -5.017 -5.172 1.00 94.69 198 PHE A CA 1
ATOM 1567 C C . PHE A 1 198 ? -3.855 -5.670 -6.244 1.00 94.69 198 PHE A C 1
ATOM 1569 O O . PHE A 1 198 ? -2.631 -5.632 -6.118 1.00 94.69 198 PHE A O 1
ATOM 1576 N N . THR A 1 199 ? -4.437 -6.210 -7.324 1.00 95.88 199 THR A N 1
ATOM 1577 C CA . THR A 1 199 ? -3.665 -6.689 -8.484 1.00 95.88 199 THR A CA 1
ATOM 1578 C C . THR A 1 199 ? -2.764 -5.591 -9.043 1.00 95.88 199 THR A C 1
ATOM 1580 O O . THR A 1 199 ? -1.577 -5.835 -9.248 1.00 95.88 199 THR A O 1
ATOM 1583 N N . LEU A 1 200 ? -3.281 -4.374 -9.236 1.00 96.12 200 LEU A N 1
ATOM 1584 C CA . LEU A 1 200 ? -2.479 -3.237 -9.692 1.00 96.12 200 LEU A CA 1
ATOM 1585 C C . LEU A 1 200 ? -1.328 -2.945 -8.719 1.00 96.12 200 LEU A C 1
ATOM 1587 O O . LEU A 1 200 ? -0.183 -2.800 -9.144 1.00 96.12 200 LEU A O 1
ATOM 1591 N N . TYR A 1 201 ? -1.605 -2.926 -7.416 1.00 95.69 201 TYR A N 1
ATOM 1592 C CA . TYR A 1 201 ? -0.599 -2.701 -6.379 1.00 95.69 201 TYR A CA 1
ATOM 1593 C C . TYR A 1 201 ? 0.545 -3.728 -6.421 1.00 95.69 201 TYR A C 1
ATOM 1595 O O . TYR A 1 201 ? 1.703 -3.326 -6.385 1.00 95.69 201 TYR A O 1
ATOM 1603 N N . VAL A 1 202 ? 0.270 -5.027 -6.574 1.00 95.50 202 VAL A N 1
ATOM 1604 C CA . VAL A 1 202 ? 1.348 -6.034 -6.603 1.00 95.50 202 VAL A CA 1
ATOM 1605 C C . VAL A 1 202 ? 2.026 -6.170 -7.971 1.00 95.50 202 VAL A C 1
ATOM 1607 O O . VAL A 1 202 ? 3.187 -6.569 -8.029 1.00 95.50 202 VAL A O 1
ATOM 1610 N N . LEU A 1 203 ? 1.323 -5.864 -9.068 1.00 95.50 203 LEU A N 1
ATOM 1611 C CA . LEU A 1 203 ? 1.771 -6.148 -10.437 1.00 95.50 203 LEU A CA 1
ATOM 1612 C C . LEU A 1 203 ? 2.399 -4.943 -11.151 1.00 95.50 203 LEU A C 1
ATOM 1614 O O . LEU A 1 203 ? 3.116 -5.138 -12.129 1.00 95.50 203 LEU A O 1
ATOM 1618 N N . HIS A 1 204 ? 2.158 -3.705 -10.709 1.00 94.31 204 HIS A N 1
ATOM 1619 C CA . HIS A 1 204 ? 2.608 -2.540 -11.479 1.00 94.31 204 HIS A CA 1
ATOM 1620 C C . HIS A 1 204 ? 4.131 -2.480 -11.656 1.00 94.31 204 HIS A C 1
ATOM 1622 O O . HIS A 1 204 ? 4.567 -2.151 -12.750 1.00 94.31 204 HIS A O 1
ATOM 1628 N N . ILE A 1 205 ? 4.946 -2.836 -10.655 1.00 92.12 205 ILE A N 1
ATOM 1629 C CA . ILE A 1 205 ? 6.414 -2.873 -10.804 1.00 92.12 205 ILE A CA 1
ATOM 1630 C C . ILE A 1 205 ? 6.887 -3.950 -11.783 1.00 92.12 205 ILE A C 1
ATOM 1632 O O . ILE A 1 205 ? 7.582 -3.585 -12.731 1.00 92.12 205 ILE A O 1
ATOM 1636 N N . PRO A 1 206 ? 6.534 -5.244 -11.639 1.00 92.19 206 PRO A N 1
ATOM 1637 C CA . PRO A 1 206 ? 6.993 -6.255 -12.591 1.00 92.19 206 PRO A CA 1
ATOM 1638 C C . PRO A 1 206 ? 6.468 -6.000 -14.009 1.00 92.19 206 PRO A C 1
ATOM 1640 O O . PRO A 1 206 ? 7.199 -6.196 -14.977 1.00 92.19 206 PRO A O 1
ATOM 1643 N N . LEU A 1 207 ? 5.235 -5.501 -14.153 1.00 93.06 207 LEU A N 1
ATOM 1644 C CA . LEU A 1 207 ? 4.695 -5.143 -15.462 1.00 93.06 207 LEU A CA 1
ATOM 1645 C C . LEU A 1 207 ? 5.410 -3.921 -16.054 1.00 93.06 207 LEU A C 1
ATOM 1647 O O . LEU A 1 207 ? 5.752 -3.935 -17.232 1.00 93.06 207 LEU A O 1
ATOM 1651 N N . MET A 1 208 ? 5.703 -2.899 -15.246 1.00 91.44 208 MET A N 1
ATOM 1652 C CA . MET A 1 208 ? 6.477 -1.732 -15.677 1.00 91.44 208 MET A CA 1
ATOM 1653 C C . MET A 1 208 ? 7.882 -2.141 -16.113 1.00 91.44 208 MET A C 1
ATOM 1655 O O . MET A 1 208 ? 8.336 -1.703 -17.166 1.00 91.44 208 MET A O 1
ATOM 1659 N N . ALA A 1 209 ? 8.546 -3.015 -15.357 1.00 89.56 209 ALA A N 1
ATOM 1660 C CA . ALA A 1 209 ? 9.862 -3.539 -15.701 1.00 89.56 209 ALA A CA 1
ATOM 1661 C C . ALA A 1 209 ? 9.835 -4.310 -17.032 1.00 89.56 209 ALA A C 1
ATOM 1663 O O . ALA A 1 209 ? 10.684 -4.076 -17.890 1.00 89.56 209 ALA A O 1
ATOM 1664 N N . ALA A 1 210 ? 8.821 -5.155 -17.252 1.00 90.88 210 ALA A N 1
ATOM 1665 C CA . ALA A 1 210 ? 8.624 -5.859 -18.518 1.00 90.88 210 ALA A CA 1
ATOM 1666 C C . ALA A 1 210 ? 8.381 -4.897 -19.691 1.00 90.88 210 ALA A C 1
ATOM 1668 O O . ALA A 1 210 ? 9.032 -5.007 -20.727 1.00 90.88 210 ALA A O 1
ATOM 1669 N N . MET A 1 211 ? 7.489 -3.918 -19.526 1.00 90.25 211 MET A N 1
ATOM 1670 C CA . MET A 1 211 ? 7.187 -2.927 -20.563 1.00 90.25 211 MET A CA 1
ATOM 1671 C C . MET A 1 211 ? 8.411 -2.072 -20.909 1.00 90.25 211 MET A C 1
ATOM 1673 O O . MET A 1 211 ? 8.675 -1.841 -22.085 1.00 90.25 211 MET A O 1
ATOM 1677 N N . LEU A 1 212 ? 9.183 -1.639 -19.907 1.00 88.38 212 LEU A N 1
ATOM 1678 C CA . LEU A 1 212 ? 10.416 -0.877 -20.116 1.00 88.38 212 LEU A CA 1
ATOM 1679 C C . LEU A 1 212 ? 11.502 -1.723 -20.782 1.00 88.38 212 LEU A C 1
ATOM 1681 O O . LEU A 1 212 ? 12.169 -1.232 -21.688 1.00 88.38 212 LEU A O 1
ATOM 1685 N N . HIS A 1 213 ? 11.651 -2.992 -20.397 1.00 87.56 213 HIS A N 1
ATOM 1686 C CA . HIS A 1 213 ? 12.586 -3.904 -21.051 1.00 87.56 213 HIS A CA 1
ATOM 1687 C C . HIS A 1 213 ? 12.249 -4.074 -22.539 1.00 87.56 213 HIS A C 1
ATOM 1689 O O . HIS A 1 213 ? 13.131 -3.927 -23.383 1.00 87.56 213 HIS A O 1
ATOM 1695 N N . LEU A 1 214 ? 10.969 -4.274 -22.872 1.00 87.88 214 LEU A N 1
ATOM 1696 C CA . LEU A 1 214 ? 10.497 -4.379 -24.258 1.00 87.88 214 LEU A CA 1
ATOM 1697 C C . LEU A 1 214 ? 10.628 -3.062 -25.039 1.00 87.88 214 LEU A C 1
ATOM 1699 O O . LEU A 1 214 ? 10.871 -3.084 -26.242 1.00 87.88 214 LEU A O 1
ATOM 1703 N N . ALA A 1 215 ? 10.474 -1.918 -24.371 1.00 86.25 215 ALA A N 1
ATOM 1704 C CA . ALA A 1 215 ? 10.609 -0.595 -24.976 1.00 86.25 215 ALA A CA 1
ATOM 1705 C C . ALA A 1 215 ? 12.076 -0.151 -25.141 1.00 86.25 215 ALA A C 1
ATOM 1707 O O . ALA A 1 215 ? 12.365 0.694 -25.992 1.00 86.25 215 ALA A O 1
ATOM 1708 N N . SER A 1 216 ? 13.002 -0.715 -24.357 1.00 84.50 216 SER A N 1
ATOM 1709 C CA . SER A 1 216 ? 14.411 -0.302 -24.313 1.00 84.50 216 SER A CA 1
ATOM 1710 C C . SER A 1 216 ? 15.146 -0.342 -25.663 1.00 84.50 216 SER A C 1
ATOM 1712 O O . SER A 1 216 ? 15.914 0.588 -25.913 1.00 84.50 216 SER A O 1
ATOM 1714 N N . PRO A 1 217 ? 14.903 -1.295 -26.593 1.00 83.94 217 PRO A N 1
ATOM 1715 C CA . PRO A 1 217 ? 15.569 -1.286 -27.897 1.00 83.94 217 PRO A CA 1
ATOM 1716 C C . PRO A 1 217 ? 15.112 -0.133 -28.801 1.00 83.94 217 PRO A C 1
ATOM 1718 O O . PRO A 1 217 ? 15.841 0.266 -29.703 1.00 83.94 217 PRO A O 1
ATOM 1721 N N . VAL A 1 218 ? 13.904 0.397 -28.572 1.00 80.94 218 VAL A N 1
ATOM 1722 C CA . VAL A 1 218 ? 13.283 1.441 -29.404 1.00 80.94 218 VAL A CA 1
ATOM 1723 C C . VAL A 1 218 ? 13.553 2.835 -28.842 1.00 80.94 218 VAL A C 1
ATOM 1725 O O . VAL A 1 218 ? 13.866 3.756 -29.591 1.00 80.94 218 VAL A O 1
ATOM 1728 N N . PHE A 1 219 ? 13.435 3.000 -27.524 1.00 76.38 219 PHE A N 1
ATOM 1729 C CA . PHE A 1 219 ? 13.525 4.304 -26.856 1.00 76.38 219 PHE A CA 1
ATOM 1730 C C . PHE A 1 219 ? 14.837 4.513 -26.086 1.00 76.38 219 PHE A C 1
ATOM 1732 O O . PHE A 1 219 ? 15.097 5.610 -25.588 1.00 76.38 219 PHE A O 1
ATOM 1739 N N . GLY A 1 220 ? 15.676 3.479 -25.988 1.00 76.69 220 GLY A N 1
ATOM 1740 C CA . GLY A 1 220 ? 16.842 3.470 -25.112 1.00 76.69 220 GLY A CA 1
ATOM 1741 C C . GLY A 1 220 ? 16.459 3.470 -23.627 1.00 76.69 220 GLY A C 1
ATOM 1742 O O . GLY A 1 220 ? 15.291 3.408 -23.251 1.00 76.69 220 GLY A O 1
ATOM 1743 N N . ASN A 1 221 ? 17.468 3.586 -22.763 1.00 73.81 221 ASN A N 1
ATOM 1744 C CA . ASN A 1 221 ? 17.293 3.653 -21.304 1.00 73.81 221 ASN A CA 1
ATOM 1745 C C . ASN A 1 221 ? 17.212 5.101 -20.778 1.00 73.81 221 ASN A C 1
ATOM 1747 O O . ASN A 1 221 ? 17.501 5.370 -19.611 1.00 73.81 221 ASN A O 1
ATOM 1751 N N . ALA A 1 222 ? 16.882 6.061 -21.645 1.00 71.06 222 ALA A N 1
ATOM 1752 C CA . ALA A 1 222 ? 16.841 7.471 -21.280 1.00 71.06 222 ALA A CA 1
ATOM 1753 C C . ALA A 1 222 ? 15.599 7.794 -20.433 1.00 71.06 222 ALA A C 1
ATOM 1755 O O . ALA A 1 222 ? 14.507 7.272 -20.658 1.00 71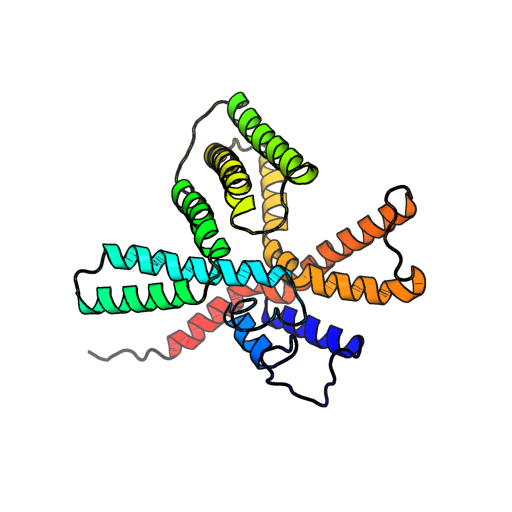.06 222 ALA A O 1
ATOM 1756 N N . LYS A 1 223 ? 15.752 8.701 -19.462 1.00 81.62 223 LYS A N 1
ATOM 1757 C CA . LYS A 1 223 ? 14.620 9.212 -18.679 1.00 81.62 223 LYS A CA 1
ATOM 1758 C C . LYS A 1 223 ? 13.679 10.016 -19.583 1.00 81.62 223 LYS A C 1
ATOM 1760 O O . LYS A 1 223 ? 14.130 10.808 -20.410 1.00 81.62 223 LYS A O 1
ATOM 1765 N N . LEU A 1 224 ? 12.373 9.857 -19.374 1.00 84.19 224 LEU A N 1
ATOM 1766 C CA . LEU A 1 224 ? 11.361 10.652 -20.066 1.00 84.19 224 LEU A CA 1
ATOM 1767 C C . LEU A 1 224 ? 11.451 12.126 -19.627 1.00 84.19 224 LEU A C 1
ATOM 1769 O O . LEU A 1 224 ? 11.148 12.469 -18.489 1.00 84.19 224 LEU A O 1
ATOM 1773 N N . ASP A 1 225 ? 11.886 12.992 -20.541 1.00 86.44 225 ASP A N 1
ATOM 1774 C CA . ASP A 1 225 ? 11.815 14.458 -20.434 1.00 86.44 225 ASP A CA 1
ATOM 1775 C C . ASP A 1 225 ? 10.356 14.979 -20.454 1.00 86.44 225 ASP A C 1
ATOM 1777 O O . ASP A 1 225 ? 9.678 14.816 -21.474 1.00 86.44 225 ASP A O 1
ATOM 1781 N N . PRO A 1 226 ? 9.869 15.633 -19.380 1.00 85.81 226 PRO A N 1
ATOM 1782 C CA . PRO A 1 226 ? 8.501 16.148 -19.294 1.00 85.81 226 PRO A CA 1
ATOM 1783 C C . PRO A 1 226 ? 8.213 17.323 -20.240 1.00 85.81 226 PRO A C 1
ATOM 1785 O O . PRO A 1 226 ? 7.048 17.615 -20.495 1.00 85.81 226 PRO A O 1
ATOM 1788 N N . ASN A 1 227 ? 9.237 17.988 -20.782 1.00 89.94 227 ASN A N 1
ATOM 1789 C CA . ASN A 1 227 ? 9.053 19.113 -21.704 1.00 89.94 227 ASN A CA 1
ATOM 1790 C C . ASN A 1 227 ? 8.755 18.659 -23.140 1.00 89.94 227 ASN A C 1
ATOM 1792 O O . ASN A 1 227 ? 8.426 19.478 -23.998 1.00 89.94 227 ASN A O 1
ATOM 1796 N N . ARG A 1 228 ? 8.879 17.356 -23.425 1.00 89.19 228 ARG A N 1
ATOM 1797 C CA . ARG A 1 228 ? 8.640 16.793 -24.755 1.00 89.19 228 ARG A CA 1
ATOM 1798 C C . ARG A 1 228 ? 7.256 16.141 -24.814 1.00 89.19 228 ARG A C 1
ATOM 1800 O O . ARG A 1 228 ? 7.033 15.141 -24.131 1.00 89.19 228 ARG A O 1
ATOM 1807 N N . PRO A 1 229 ? 6.342 16.604 -25.687 1.00 89.88 229 PRO A N 1
ATOM 1808 C CA . PRO A 1 229 ? 4.989 16.048 -25.768 1.00 89.88 229 PRO A CA 1
ATOM 1809 C C . PRO A 1 229 ? 4.981 14.565 -26.164 1.00 89.88 229 PRO A C 1
ATOM 1811 O O . PRO A 1 229 ? 4.144 13.803 -25.686 1.00 89.88 229 PRO A O 1
ATOM 1814 N N . LEU A 1 230 ? 5.953 14.119 -26.971 1.00 88.31 230 LEU A N 1
ATOM 1815 C CA . LEU A 1 230 ? 6.105 12.704 -27.316 1.00 88.31 230 LEU A CA 1
ATOM 1816 C C . LEU A 1 230 ? 6.375 11.835 -26.079 1.00 88.31 230 LEU A C 1
ATOM 1818 O O . LEU A 1 230 ? 5.813 10.753 -25.950 1.00 88.31 230 LEU A O 1
ATOM 1822 N N . HIS A 1 231 ? 7.202 12.308 -25.148 1.00 88.75 231 HIS A N 1
ATOM 1823 C CA . HIS A 1 231 ? 7.502 11.570 -23.922 1.00 88.75 231 HIS A CA 1
ATOM 1824 C C . HIS A 1 231 ? 6.298 11.523 -22.981 1.00 88.75 231 HIS A C 1
ATOM 1826 O O . HIS A 1 231 ? 6.081 10.507 -22.322 1.00 88.75 231 HIS A O 1
ATOM 1832 N N . LEU A 1 232 ? 5.482 12.582 -22.961 1.00 90.44 232 LEU A N 1
ATOM 1833 C CA . LEU A 1 232 ? 4.206 12.572 -22.253 1.00 90.44 232 LEU A CA 1
ATOM 1834 C C . LEU A 1 232 ? 3.252 11.524 -22.843 1.00 90.44 232 LEU A C 1
ATOM 1836 O O . LEU A 1 232 ? 2.638 10.773 -22.091 1.00 90.44 232 LEU A O 1
ATOM 1840 N N . LEU A 1 233 ? 3.165 11.422 -24.173 1.00 90.06 233 LEU A N 1
ATOM 1841 C CA . LEU A 1 233 ? 2.369 10.382 -24.829 1.00 90.06 233 LEU A CA 1
ATOM 1842 C C . LEU A 1 233 ? 2.876 8.976 -24.474 1.00 90.06 233 LEU A C 1
ATOM 1844 O O . LEU A 1 233 ? 2.074 8.125 -24.101 1.00 90.06 233 LEU A O 1
ATOM 1848 N N . VAL A 1 234 ? 4.191 8.739 -24.529 1.00 88.94 234 VAL A N 1
ATOM 1849 C CA . VAL A 1 234 ? 4.794 7.454 -24.125 1.00 88.94 234 VAL A CA 1
ATOM 1850 C C . VAL A 1 234 ? 4.463 7.134 -22.667 1.00 88.94 234 VAL A C 1
ATOM 1852 O O . VAL A 1 234 ? 4.020 6.027 -22.373 1.00 88.94 234 VAL A O 1
ATOM 1855 N N . TYR A 1 235 ? 4.603 8.101 -21.759 1.00 89.75 235 TYR A N 1
ATOM 1856 C CA . TYR A 1 235 ? 4.231 7.934 -20.355 1.00 89.75 235 TYR A CA 1
ATOM 1857 C C . TYR A 1 235 ? 2.754 7.550 -20.191 1.00 89.75 235 TYR A C 1
ATOM 1859 O O . TYR A 1 235 ? 2.444 6.603 -19.469 1.00 89.75 235 TYR A O 1
ATOM 1867 N N . LEU A 1 236 ? 1.845 8.244 -20.884 1.00 92.81 236 LEU A N 1
ATOM 1868 C CA . LEU A 1 236 ? 0.411 7.950 -20.844 1.00 92.81 236 LEU A CA 1
ATOM 1869 C C . LEU A 1 236 ? 0.104 6.548 -21.381 1.00 92.81 236 LEU A C 1
ATOM 1871 O O . LEU A 1 236 ? -0.693 5.834 -20.779 1.00 92.81 236 LEU A O 1
ATOM 1875 N N . LEU A 1 237 ? 0.756 6.127 -22.467 1.00 92.31 237 LEU A N 1
ATOM 1876 C CA . LEU A 1 237 ? 0.605 4.780 -23.021 1.00 92.31 237 LEU A CA 1
ATOM 1877 C C . LEU A 1 237 ? 1.115 3.706 -22.055 1.00 92.31 237 LEU A C 1
ATOM 1879 O O . LEU A 1 237 ? 0.432 2.703 -21.856 1.00 92.31 237 LEU A O 1
ATOM 1883 N N . LEU A 1 238 ? 2.267 3.926 -21.412 1.00 91.81 238 LEU A N 1
ATOM 1884 C CA . LEU A 1 238 ? 2.778 3.028 -20.373 1.00 91.81 238 LEU A CA 1
ATOM 1885 C C . LEU A 1 238 ? 1.809 2.956 -19.187 1.00 91.81 238 LEU A C 1
ATOM 1887 O O . LEU A 1 238 ? 1.475 1.866 -18.736 1.00 91.81 238 LEU A O 1
ATOM 1891 N N . TYR A 1 239 ? 1.301 4.096 -18.715 1.00 94.19 239 TYR A N 1
ATOM 1892 C CA . TYR A 1 239 ? 0.342 4.154 -17.613 1.00 94.19 239 TYR A CA 1
ATOM 1893 C C . TYR A 1 239 ? -0.965 3.418 -17.938 1.00 94.19 239 TYR A C 1
ATOM 1895 O O . TYR A 1 239 ? -1.416 2.578 -17.160 1.00 94.19 239 TYR A O 1
ATOM 1903 N N . VAL A 1 240 ? -1.559 3.682 -19.106 1.00 95.94 240 VAL A N 1
ATOM 1904 C CA . VAL A 1 240 ? -2.770 2.983 -19.559 1.00 95.94 240 VAL A CA 1
ATOM 1905 C C . VAL A 1 240 ? -2.491 1.492 -19.723 1.00 95.94 240 VAL A C 1
ATOM 1907 O O . VAL A 1 240 ? -3.292 0.679 -19.269 1.00 95.94 240 VAL A O 1
ATOM 1910 N N . GLY A 1 241 ? -1.343 1.119 -20.294 1.00 95.69 241 GLY A N 1
ATOM 1911 C CA . GLY A 1 241 ? -0.920 -0.274 -20.415 1.00 95.69 241 GLY A CA 1
ATOM 1912 C C . GLY A 1 241 ? -0.777 -0.974 -19.061 1.00 95.69 241 GLY A C 1
ATOM 1913 O O . GLY A 1 241 ? -1.204 -2.117 -18.933 1.00 95.69 241 GLY A O 1
ATOM 1914 N N . LEU A 1 242 ? -0.278 -0.285 -18.029 1.00 95.62 242 LEU A N 1
ATOM 1915 C CA . LEU A 1 242 ? -0.215 -0.810 -16.660 1.00 95.62 242 LEU A CA 1
ATOM 1916 C C . LEU A 1 242 ? -1.607 -1.052 -16.073 1.00 95.62 242 LEU A C 1
ATOM 1918 O O . LEU A 1 242 ? -1.868 -2.125 -15.530 1.00 95.62 242 LEU A O 1
ATOM 1922 N N . VAL A 1 243 ? -2.508 -0.073 -16.194 1.00 96.25 243 VAL A N 1
ATOM 1923 C CA . VAL A 1 243 ? -3.879 -0.175 -15.669 1.00 96.25 243 VAL A CA 1
ATOM 1924 C C . VAL A 1 243 ? -4.657 -1.273 -16.395 1.00 96.25 243 VAL A C 1
ATOM 1926 O O . VAL A 1 243 ? -5.271 -2.119 -15.748 1.00 96.25 243 VAL A O 1
ATOM 1929 N N . VAL A 1 244 ? -4.594 -1.303 -17.730 1.00 96.88 244 VAL A N 1
ATOM 1930 C CA . VAL A 1 244 ? -5.242 -2.332 -18.554 1.00 96.88 244 VAL A CA 1
ATOM 1931 C C . VAL A 1 244 ? -4.616 -3.698 -18.299 1.00 96.88 244 VAL A C 1
ATOM 1933 O O . VAL A 1 244 ? -5.346 -4.668 -18.146 1.00 96.88 244 VAL A O 1
ATOM 1936 N N . GLY A 1 245 ? -3.292 -3.797 -18.196 1.00 96.12 245 GLY A N 1
ATOM 1937 C CA . GLY A 1 245 ? -2.602 -5.051 -17.901 1.00 96.12 245 GLY A CA 1
ATOM 1938 C C . GLY A 1 245 ? -2.980 -5.612 -16.532 1.00 96.12 245 GLY A C 1
ATOM 1939 O O . GLY A 1 245 ? -3.314 -6.790 -16.429 1.00 96.12 245 GLY A O 1
ATOM 1940 N N . ALA A 1 246 ? -3.028 -4.770 -15.496 1.00 96.50 246 ALA A N 1
ATOM 1941 C CA . ALA A 1 246 ? -3.526 -5.160 -14.178 1.00 96.50 246 ALA A CA 1
ATOM 1942 C C . ALA A 1 246 ? -4.998 -5.592 -14.226 1.00 96.50 246 ALA A C 1
ATOM 1944 O O . ALA A 1 246 ? -5.363 -6.605 -13.629 1.00 96.50 246 ALA A O 1
ATOM 1945 N N . PHE A 1 247 ? -5.833 -4.880 -14.986 1.00 96.94 247 PHE A N 1
ATOM 1946 C CA . PHE A 1 247 ? -7.214 -5.284 -15.214 1.00 96.94 247 PHE A CA 1
ATOM 1947 C C . PHE A 1 247 ? -7.302 -6.630 -15.959 1.00 96.94 247 PHE A C 1
ATOM 1949 O O . PHE A 1 247 ? -8.044 -7.511 -15.561 1.00 96.94 247 PHE A O 1
ATOM 1956 N N . LEU A 1 248 ? -6.527 -6.894 -16.999 1.00 96.75 248 LEU A N 1
ATOM 1957 C CA . LEU A 1 248 ? -6.591 -8.204 -17.653 1.00 96.75 248 LEU A CA 1
ATOM 1958 C C . LEU A 1 248 ? -6.088 -9.323 -16.727 1.00 96.75 248 LEU A C 1
ATOM 1960 O O . LEU A 1 248 ? -6.655 -10.415 -16.710 1.00 96.75 248 LEU A O 1
ATOM 1964 N N . PHE A 1 249 ? -5.082 -9.034 -15.899 1.00 95.88 249 PHE A N 1
ATOM 1965 C CA . PHE A 1 249 ? -4.511 -9.991 -14.956 1.00 95.88 249 PHE A CA 1
ATOM 1966 C C . PHE A 1 249 ? -5.439 -10.309 -13.773 1.00 95.88 249 PHE A C 1
ATOM 1968 O O . PHE A 1 249 ? -5.440 -11.438 -13.284 1.00 95.88 249 PHE A O 1
ATOM 1975 N N . HIS A 1 250 ? -6.275 -9.371 -13.317 1.00 96.00 250 HIS A N 1
ATOM 1976 C CA . HIS A 1 250 ? -7.191 -9.641 -12.200 1.00 96.00 250 HIS A CA 1
ATOM 1977 C C . HIS A 1 250 ? -8.323 -10.619 -12.583 1.00 96.00 250 HIS A C 1
ATOM 1979 O O . HIS A 1 250 ? -8.830 -11.328 -11.714 1.00 96.00 250 HIS A O 1
ATOM 1985 N N . LEU A 1 251 ? -8.706 -10.711 -13.863 1.00 95.31 251 LEU A N 1
ATOM 1986 C CA . LEU A 1 251 ? -9.828 -11.541 -14.332 1.00 95.31 251 LEU A CA 1
ATOM 1987 C C . LEU A 1 251 ? -9.656 -13.052 -14.061 1.00 95.31 251 LEU A C 1
ATOM 1989 O O . LEU A 1 251 ? -10.569 -13.665 -13.497 1.00 95.31 251 LEU A O 1
ATOM 1993 N N . PRO A 1 252 ? -8.534 -13.705 -14.433 1.00 94.81 252 PRO A N 1
ATOM 1994 C CA . PRO A 1 252 ? -8.339 -15.125 -14.135 1.00 94.81 252 PRO A CA 1
ATOM 1995 C C . PRO A 1 252 ? -8.074 -15.389 -12.651 1.00 94.81 252 PRO A C 1
ATOM 1997 O O . PRO A 1 252 ? -8.330 -16.497 -12.177 1.00 94.81 252 PRO A O 1
ATOM 2000 N N . PHE A 1 253 ? -7.576 -14.387 -11.922 1.00 93.50 253 PHE A N 1
ATOM 2001 C CA . PHE A 1 253 ? -7.111 -14.546 -10.555 1.00 93.50 253 PHE A CA 1
ATOM 2002 C C . PHE A 1 253 ? -8.032 -13.828 -9.553 1.00 93.50 253 PHE A C 1
ATOM 2004 O O . PHE A 1 253 ? -8.834 -14.489 -8.895 1.00 93.50 253 PHE A O 1
ATOM 2011 N N . GLU A 1 254 ? -7.898 -12.511 -9.355 1.00 91.75 254 GLU A N 1
ATOM 2012 C CA . GLU A 1 254 ? -8.514 -11.785 -8.226 1.00 91.75 254 GLU A CA 1
ATOM 2013 C C . GLU A 1 254 ? -10.030 -11.901 -8.237 1.00 91.75 254 GLU A C 1
ATOM 2015 O O . GLU A 1 254 ? -10.631 -12.212 -7.204 1.00 91.75 254 GLU A O 1
ATOM 2020 N N . ALA A 1 255 ? -10.629 -11.788 -9.421 1.00 93.00 255 ALA A N 1
ATOM 2021 C CA . ALA A 1 255 ? -12.063 -11.935 -9.624 1.00 93.00 255 ALA A CA 1
ATOM 2022 C C . ALA A 1 255 ? -12.585 -13.322 -9.200 1.00 93.00 255 ALA A C 1
ATOM 2024 O O . ALA A 1 255 ? -13.744 -13.469 -8.809 1.00 93.00 255 ALA A O 1
ATOM 2025 N N . ARG A 1 256 ? -11.732 -14.356 -9.210 1.00 92.25 256 ARG A N 1
ATOM 2026 C CA . ARG A 1 256 ? -12.086 -15.723 -8.793 1.00 92.25 256 ARG A CA 1
ATOM 2027 C C . ARG A 1 256 ? -11.818 -16.012 -7.319 1.00 92.25 256 ARG A C 1
ATOM 2029 O O . ARG A 1 256 ? -12.143 -17.105 -6.858 1.00 92.25 256 ARG A O 1
ATOM 2036 N N . THR A 1 257 ? -11.305 -15.051 -6.546 1.00 88.62 257 THR A N 1
ATOM 2037 C CA . THR A 1 257 ? -10.978 -15.245 -5.119 1.00 88.62 257 THR A CA 1
ATOM 2038 C C . THR A 1 257 ? -12.173 -15.765 -4.319 1.00 88.62 257 THR A C 1
ATOM 2040 O O . THR A 1 257 ? -12.020 -16.657 -3.484 1.00 88.62 257 THR A O 1
ATOM 2043 N N . TYR A 1 258 ? -13.381 -15.262 -4.596 1.00 88.06 258 TYR A N 1
ATOM 2044 C CA . TYR A 1 258 ? -14.600 -15.746 -3.943 1.00 88.06 258 TYR A CA 1
ATOM 2045 C C . TYR A 1 258 ? -14.861 -17.231 -4.238 1.00 88.06 258 TYR A C 1
ATOM 2047 O O . TYR A 1 258 ? -15.096 -18.005 -3.312 1.00 88.06 258 TYR A O 1
ATOM 2055 N N . GLN A 1 259 ? -14.766 -17.634 -5.509 1.00 90.69 259 GLN A N 1
ATOM 2056 C CA . GLN A 1 259 ? -15.009 -19.012 -5.952 1.00 90.69 259 GLN A CA 1
ATOM 2057 C C . GLN A 1 259 ? -14.000 -19.976 -5.319 1.00 90.69 259 GLN A C 1
ATOM 2059 O O . GLN A 1 259 ? -14.392 -20.995 -4.756 1.00 90.69 259 GLN A O 1
ATOM 2064 N N . VAL A 1 260 ? -12.712 -19.617 -5.336 1.00 89.06 260 VAL A N 1
ATOM 2065 C CA . VAL A 1 260 ? -11.644 -20.417 -4.715 1.00 89.06 260 VAL A CA 1
ATOM 2066 C C . VAL A 1 260 ? -11.868 -20.545 -3.209 1.00 89.06 260 VAL A C 1
ATOM 2068 O O . VAL A 1 260 ? -11.758 -21.638 -2.660 1.00 89.06 260 VAL A O 1
ATOM 2071 N N . ARG A 1 261 ? -12.244 -19.455 -2.529 1.00 88.44 261 ARG A N 1
ATOM 2072 C CA . ARG A 1 261 ? -12.522 -19.472 -1.088 1.00 88.44 261 ARG A CA 1
ATOM 2073 C C . ARG A 1 261 ? -13.691 -20.391 -0.732 1.00 88.44 261 ARG A C 1
ATOM 2075 O O . ARG A 1 261 ? -13.589 -21.139 0.238 1.00 88.44 261 ARG A O 1
ATOM 2082 N N . GLU A 1 262 ? -14.793 -20.342 -1.478 1.00 90.69 262 GLU A N 1
ATOM 2083 C CA . GLU A 1 262 ? -15.942 -21.225 -1.231 1.00 90.69 262 GLU A CA 1
ATOM 2084 C C . GLU A 1 262 ? -15.624 -22.692 -1.564 1.00 90.69 262 GLU A C 1
ATOM 2086 O O . GLU A 1 262 ? -15.970 -23.594 -0.795 1.00 90.69 262 GLU A O 1
ATOM 2091 N N . TRP A 1 263 ? -14.864 -22.945 -2.631 1.00 92.44 263 TRP A N 1
ATOM 2092 C CA . TRP A 1 263 ? -14.347 -24.279 -2.948 1.00 92.44 263 TRP A CA 1
ATOM 2093 C C . TRP A 1 263 ? -13.433 -24.838 -1.841 1.00 92.44 263 TRP A C 1
ATOM 2095 O O . TRP A 1 263 ? -13.578 -25.989 -1.425 1.00 92.44 263 TRP A O 1
ATOM 2105 N N . MET A 1 264 ? -12.539 -24.020 -1.277 1.00 89.56 264 MET A N 1
ATOM 2106 C CA . MET A 1 264 ? -11.696 -24.433 -0.149 1.00 89.56 264 MET A CA 1
ATOM 2107 C C . MET A 1 264 ? -12.525 -24.729 1.102 1.00 89.56 264 MET A C 1
ATOM 2109 O O . MET A 1 264 ? -12.302 -25.741 1.762 1.00 89.56 264 MET A O 1
ATOM 2113 N N . LYS A 1 265 ? -13.500 -23.872 1.436 1.00 89.88 265 LYS A N 1
ATOM 2114 C CA . LYS A 1 265 ? -14.372 -24.077 2.604 1.00 89.88 265 LYS A CA 1
ATOM 2115 C C . LYS A 1 265 ? -15.161 -25.374 2.504 1.00 89.88 265 LYS A C 1
ATOM 2117 O O . LYS A 1 265 ? -15.243 -26.095 3.492 1.00 89.88 265 LYS A O 1
ATOM 2122 N N . THR A 1 266 ? -15.745 -25.663 1.344 1.00 90.62 266 THR A N 1
ATOM 2123 C CA . THR A 1 266 ? -16.505 -26.902 1.125 1.00 90.62 266 THR A CA 1
ATOM 2124 C C . THR A 1 266 ? -15.591 -28.119 1.242 1.00 90.62 266 THR A C 1
ATOM 2126 O O . THR A 1 266 ? -15.863 -29.003 2.050 1.00 90.62 266 THR A O 1
ATOM 2129 N N . THR A 1 267 ? -14.442 -28.110 0.566 1.00 88.38 267 THR A N 1
ATOM 2130 C CA . THR A 1 267 ? -13.457 -29.205 0.613 1.00 88.38 267 THR A CA 1
ATOM 2131 C C . THR A 1 267 ? -12.918 -29.466 2.028 1.00 88.38 267 THR A C 1
ATOM 2133 O O . THR A 1 267 ? -12.799 -30.617 2.446 1.00 88.38 267 THR A O 1
ATOM 2136 N N . LEU A 1 268 ? -12.630 -28.414 2.803 1.00 83.62 268 LEU A N 1
ATOM 2137 C CA . LEU A 1 268 ? -12.119 -28.537 4.175 1.00 83.62 268 LEU A CA 1
ATOM 2138 C C . LEU A 1 268 ? -13.209 -28.931 5.186 1.00 83.62 268 LEU A C 1
ATOM 2140 O O . LEU A 1 268 ? -12.932 -29.707 6.100 1.00 83.62 268 LEU A O 1
ATOM 2144 N N . ARG A 1 269 ? -14.454 -28.456 5.023 1.00 66.12 269 ARG A N 1
ATOM 2145 C CA . ARG A 1 269 ? -15.585 -28.823 5.900 1.00 66.12 269 ARG A CA 1
ATOM 2146 C C . ARG A 1 269 ? -16.020 -30.280 5.746 1.00 66.12 269 ARG A C 1
ATOM 2148 O O . ARG A 1 269 ? -16.514 -30.851 6.712 1.00 66.12 269 ARG A O 1
ATOM 2155 N N . PHE A 1 270 ? -15.758 -30.924 4.608 1.00 52.97 270 PHE A N 1
ATOM 2156 C CA . PHE A 1 270 ? -15.983 -32.367 4.450 1.00 52.97 270 PHE A CA 1
ATOM 2157 C C . PHE A 1 270 ? -15.026 -33.251 5.282 1.00 52.97 270 PHE A C 1
ATOM 2159 O O . PHE A 1 270 ? -15.228 -34.462 5.348 1.00 52.97 270 PHE A O 1
ATOM 2166 N N . ARG A 1 271 ? -14.019 -32.682 5.971 1.00 51.84 271 ARG A N 1
ATOM 2167 C CA . ARG A 1 271 ? -13.140 -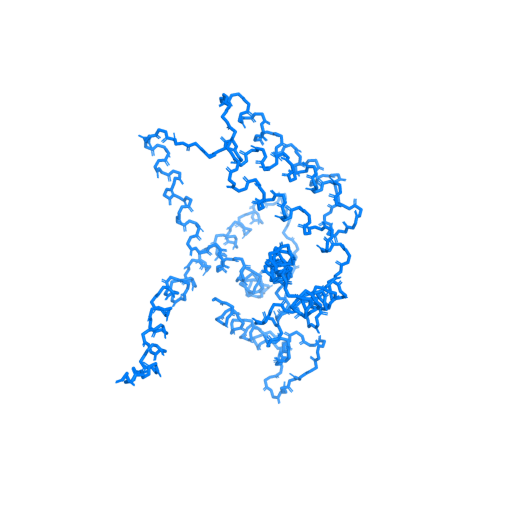33.424 6.901 1.00 51.84 271 ARG A CA 1
ATOM 2168 C C . ARG A 1 271 ? -13.524 -33.321 8.383 1.00 51.84 271 ARG A C 1
ATOM 2170 O O . ARG A 1 271 ? -12.944 -34.037 9.197 1.00 51.84 271 ARG A O 1
ATOM 2177 N N . SER A 1 272 ? -14.519 -32.517 8.752 1.00 48.50 272 SER A N 1
ATOM 2178 C CA . SER A 1 272 ? -15.070 -32.505 10.113 1.00 48.50 272 SER A CA 1
ATOM 2179 C C . SER A 1 272 ? -16.109 -33.623 10.249 1.00 48.50 272 SER A C 1
ATOM 2181 O O . SER A 1 272 ? -17.299 -33.396 10.041 1.00 48.50 272 SER A O 1
ATOM 2183 N N . ARG A 1 273 ? -15.674 -34.858 10.544 1.00 43.88 273 ARG A N 1
ATOM 2184 C CA . ARG A 1 273 ? -16.606 -35.949 10.888 1.00 43.88 273 ARG A CA 1
ATOM 2185 C C . ARG A 1 273 ? -17.530 -35.490 12.031 1.00 43.88 273 ARG A C 1
ATOM 2187 O O . ARG A 1 273 ? -17.022 -34.907 12.990 1.00 43.88 273 ARG A O 1
ATOM 2194 N N . PRO A 1 274 ? -18.845 -35.765 11.974 1.00 42.66 274 PRO A N 1
ATOM 2195 C CA . PRO A 1 274 ? -19.713 -35.535 13.117 1.00 42.66 274 PRO A CA 1
ATOM 2196 C C . PRO A 1 274 ? -19.228 -36.413 14.273 1.00 42.66 274 PRO A C 1
ATOM 2198 O O . PRO A 1 274 ? -19.116 -37.633 14.134 1.00 42.66 274 PRO A O 1
ATOM 2201 N N . VAL A 1 275 ? -18.914 -35.780 15.403 1.00 48.81 275 VAL A N 1
ATOM 2202 C CA . VAL A 1 275 ? -18.801 -36.472 16.687 1.00 48.81 275 VAL A CA 1
ATOM 2203 C C . VAL A 1 275 ? -20.190 -37.047 16.954 1.00 48.81 275 VAL A C 1
ATOM 2205 O O . VAL A 1 275 ? -21.140 -36.289 17.144 1.00 48.81 275 VAL A O 1
ATOM 2208 N N . ARG A 1 276 ? -20.334 -38.374 16.856 1.00 44.22 276 ARG A N 1
ATOM 2209 C CA . ARG A 1 276 ? -21.539 -39.051 17.340 1.00 44.22 276 ARG A CA 1
ATOM 2210 C C . ARG A 1 276 ? -21.571 -38.846 18.851 1.00 44.22 276 ARG A C 1
ATOM 2212 O O . ARG A 1 276 ? -20.614 -39.228 19.523 1.00 44.22 276 ARG A O 1
ATOM 2219 N N . VAL A 1 277 ? -22.619 -38.167 19.307 1.00 49.16 277 VAL A N 1
ATOM 2220 C CA . VAL A 1 277 ? -23.050 -38.124 20.709 1.00 49.16 277 VAL A CA 1
ATOM 2221 C C . VAL A 1 277 ? -23.502 -39.519 21.117 1.00 49.16 277 VAL A C 1
ATOM 2223 O O . VAL A 1 277 ? -24.119 -40.189 20.255 1.00 49.16 277 VAL A O 1
#